Protein 2ZJ3 (pdb70)

Solvent-accessible surface area: 15690 Å² total; per-residue (Å²): 182,61,54,163,64,94,5,38,0,29,51,3,0,56,44,0,11,116,0,0,57,40,0,11,149,81,48,18,58,61,138,82,53,67,9,76,2,35,49,0,132,95,64,20,163,102,0,77,205,13,113,31,0,0,1,0,1,37,37,12,11,40,18,0,0,29,5,0,104,78,1,1,71,68,5,16,116,30,80,4,51,27,17,78,0,55,67,0,42,117,113,106,2,87,13,89,206,61,0,0,0,0,0,1,4,26,14,0,56,27,13,55,1,15,87,0,0,89,27,0,89,142,91,47,6,20,0,0,2,0,4,12,50,116,44,4,27,0,47,192,47,15,70,13,23,8,59,0,55,1,27,113,10,71,0,20,0,12,0,3,0,0,0,0,1,5,0,0,0,0,0,0,0,0,17,17,0,72,132,104,164,92,23,66,133,42,13,83,83,0,0,43,8,0,100,132,0,16,95,34,0,119,68,0,14,91,26,24,102,59,1,62,131,13,0,60,98,10,68,149,60,180,28,0,4,0,0,0,56,32,22,4,66,0,1,0,32,0,0,2,42,0,0,92,24,0,0,55,5,110,0,74,16,9,65,6,35,88,2,136,141,38,36,22,98,90,10,70,111,140,40,22,4,3,2,3,0,8,104,21,183,31,54,78,126,3,32,66,8,10,102,43,0,83,69,136,119,5,155,10,6,0,2,0,0,90,103,4,98,97,3,54,152,102,17,181,90,15,8,70,0,5,85,11,16,34,2,0,5,2,0,0,0,0,0,3,2,0,0,1,0,8,15,0,0,81,57,59,70,82,75,12,4,116,8,147,141,87,56,66,36,82,77,96,190

InterPro domains:
  IPR001347 SIS domain [PF01380] (381-509)
  IPR001347 SIS domain [PF01380] (551-681)
  IPR001347 SIS domain [PS51464] (377-516)
  IPR001347 SIS domain [PS51464] (548-689)
  IPR005855 Glucosamine-fructose-6-phosphate aminotransferase, isomerising [TIGR01135] (274-699)
  IPR017932 Glutamine amidotransferase type 2 domain [PS51278] (2-305)
  IPR029055 Nucleophile aminohydrolases, N-terminal [G3DSA:3.60.20.10] (2-322)
  IPR029055 Nucleophile aminohydrolases, N-terminal [SSF56235] (2-311)
  IPR035466 GlmS/AgaS, SIS domain 1 [cd05008] (386-511)
  IPR035490 GlmS/FrlB, SIS domain 2 [cd05009] (543-697)
  IPR046348 SIS domain superfamily [SSF53697] (336-699)
  IPR047084 Glucosamine-fructose-6-phosphate aminotransferase, isomerising, N-terminal domain [cd00714] (2-302)

B-factor: mean 27.31, std 9.97, range [10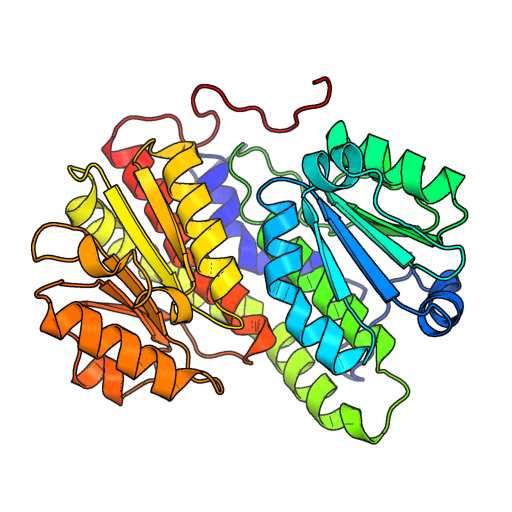.29, 74.48]

Foldseek 3Di:
DLPVDPDLLVSLLLCQLVLLCQLQPPAADLVVLGGHQPLCNVVQVLLLQAAEEEEEEADLQLLLCVLCQVLLCVLSVHHYHGDYLVVCVVVVDDAAQRYEYEQGEAQLQFASSLVSLVSNVVRNHQYEYEYQDPPHSNCVSHPTYGNLRSPDRQFLLDQSSSLSSNSNVNSVSLNSRVVPPVCPVVSSQVSVLSVCVSVLSVVLVVCLVVLLVVLVVPLVDQEEEEEEEDSCQSLQQSLQSLLCQQQVRRYDYDYLVCCVVPVLVVAACRHEYEYEAEPDVCRVVSVVSVVSSVVRHYQYAYEYAPVPVVCVVVHDHYSHGHDGPPSSVSSTSNSSSSSNSVSSSVVVVTDRRDGPPGDSHNNDD

Nearest PDB structures (foldseek):
  2zj3-assembly1_A  TM=1.003E+00  e=1.411E-67  Homo sapiens
  6svp-assembly1_B  TM=9.996E-01  e=3.909E-64  Homo sapiens
  6svm-assembly1_B  TM=9.994E-01  e=8.192E-64  Homo sapiens
  6zmk-assembly1_B  TM=9.992E-01  e=1.250E-63  Homo sapiens
  6r4i-assembly1_B  TM=9.990E-01  e=2.011E-63  Homo sapiens

Radius of gyration: 19.76 Å; Cα contacts (8 Å, |Δi|>4): 718; chains: 1; bounding box: 48×56×46 Å

Sequence (365 aa):
MKGNFSSFMQKEIFEQPESVVNTMRGRVNFDDYTVNLGGLKDHIKEIQRCRRLILIACGTSYHAGVATRQVLEELTELPVMVELASDFLDRNTPVFRDDVCFFLSQSGETADTLMGLRYCKERGALTVGITNTVGSSISRETDCGVHINAGPEIGVASTKAYTSQFVSLVMFALMMCDDRISMQERRKEIMLGLKRLPDLIKEVLSMDDEIQKLATELYHQKSVLIMGRGYHYATCLEGALKIKEITYMHSEGILAGELKHGPLALVDKLMPVIMIIMRDHTYAKCQNALQQVVARQGRPVVICDKEDTETIKNTKRTIKVPHSVDCLQGILSVIPLQLLAFHLAVLRGYDVDFPRNLAKSVTVE

GO terms:
  GO:0004360 L-glutamine:D-fructose-6-phosphate transaminase (isomerizing) activity (F, EXP)
  GO:0006048 UDP-N-acetylglucosamine biosynthetic process (P, IMP)
  GO:0004360 L-glutamine:D-fructose-6-phosphate transaminase (isomerizing) activity (F, TAS)
  GO:0006002 fructose 6-phosphate metabolic process (P, TAS)
  GO:0006112 energy reserve metabolic process (P, TAS)
  GO:0004360 L-glutamine:D-fructose-6-phosphate transaminase (isomerizing) activity (F, IDA)
  GO:0006002 fructose 6-phosphate metabolic process (P, IDA)
  GO:0006048 UDP-N-acetylglucosamine biosynthetic process (P, IDA)
  GO:0005829 cytosol (C, TAS)
  GO:0006048 UDP-N-acetylglucosamine biosynthetic process (P, TAS)
  GO:0005515 protein binding (F, IPI)
  GO:0070062 extracellular exosome (C, HDA)

Structure (mmCIF, N/CA/C/O backbone):
data_2ZJ3
#
_entry.id   2ZJ3
#
_cell.length_a   78.652
_cell.length_b   78.652
_cell.length_c   274.477
_cell.angle_alpha   90.00
_cell.angle_beta   90.00
_cell.angle_gamma   90.00
#
_symmetry.space_group_name_H-M   'I 41 2 2'
#
loop_
_entity.id
_entity.type
_entity.pdbx_description
1 polymer 'Glucosamine--fructose-6-phosphate aminotransferase [isomerizing] 1'
2 non-polymer 6-O-phosphono-alpha-D-glucopyranose
3 water water
#
loop_
_atom_site.group_PDB
_atom_site.id
_atom_site.type_symbol
_atom_site.label_atom_id
_atom_site.label_alt_id
_atom_site.label_comp_id
_atom_site.label_asym_id
_atom_site.label_entity_id
_atom_site.label_seq_id
_atom_site.pdbx_PDB_ins_code
_atom_site.Cartn_x
_atom_site.Cartn_y
_atom_site.Cartn_z
_atom_site.occupancy
_atom_site.B_iso_or_equiv
_atom_site.auth_seq_id
_atom_site.auth_comp_id
_atom_site.auth_asym_id
_atom_site.auth_atom_id
_atom_site.pdbx_PDB_model_num
ATOM 1 N N . MET A 1 11 ? 86.555 33.650 21.781 1.00 61.98 316 MET A N 1
ATOM 2 C CA . MET A 1 11 ? 86.935 32.310 21.248 1.00 61.37 316 MET A CA 1
ATOM 3 C C . MET A 1 11 ? 85.749 31.340 21.340 1.00 60.83 316 MET A C 1
ATOM 4 O O . MET A 1 11 ? 84.643 31.738 21.717 1.00 61.09 316 MET A O 1
ATOM 9 N N . LYS A 1 12 ? 85.995 30.084 20.962 1.00 59.47 317 LYS A N 1
ATOM 10 C CA . LYS A 1 12 ? 85.096 28.950 21.239 1.00 58.06 317 LYS A CA 1
ATOM 11 C C . LYS A 1 12 ? 85.455 28.331 22.606 1.00 57.33 317 LYS A C 1
ATOM 12 O O . LYS A 1 12 ? 84.669 27.560 23.164 1.00 57.02 317 LYS A O 1
ATOM 18 N N . GLY A 1 13 ? 86.649 28.674 23.116 1.00 56.08 318 GLY A N 1
ATOM 19 C CA . GLY A 1 13 ? 87.060 28.446 24.523 1.00 54.63 318 GLY A CA 1
ATOM 20 C C . GLY A 1 13 ? 86.136 27.609 25.402 1.00 53.65 318 GLY A C 1
ATOM 21 O O . GLY A 1 13 ? 85.044 28.066 25.775 1.00 54.16 318 GLY A O 1
ATOM 22 N N . ASN A 1 14 ? 86.614 26.405 25.752 1.00 51.68 319 ASN A N 1
ATOM 23 C CA . ASN A 1 14 ? 85.849 25.310 26.389 1.00 49.49 319 ASN A CA 1
ATOM 24 C C . ASN A 1 14 ? 85.141 24.356 25.400 1.00 47.35 319 ASN A C 1
ATOM 25 O O . ASN A 1 14 ? 84.685 23.281 25.807 1.00 48.22 319 ASN A O 1
ATOM 30 N N . PHE A 1 15 ? 85.075 24.731 24.123 1.00 43.20 320 PHE A N 1
ATOM 31 C CA . PHE A 1 15 ? 84.558 23.865 23.061 1.00 40.82 320 PHE A CA 1
ATOM 32 C C . PHE A 1 15 ? 85.586 23.741 21.952 1.00 38.31 320 PHE A C 1
ATOM 33 O O . PHE A 1 15 ? 86.297 24.692 21.657 1.00 38.98 320 PHE A O 1
ATOM 41 N N . SER A 1 16 ? 85.636 22.589 21.307 1.00 35.96 321 SER A N 1
ATOM 42 C CA . SER A 1 16 ? 86.531 22.382 20.166 1.00 34.44 321 SER A CA 1
ATOM 43 C C . SER A 1 16 ? 85.981 22.946 18.845 1.00 32.19 321 SER A C 1
ATOM 44 O O . SER A 1 16 ? 86.706 23.067 17.865 1.00 31.02 321 SER A O 1
ATOM 47 N N . SER A 1 17 ? 84.695 23.278 18.815 1.00 29.07 322 SER A N 1
ATOM 48 C CA . SER A 1 17 ? 84.118 23.870 17.624 1.00 27.51 322 SER A CA 1
ATOM 49 C C . SER A 1 17 ? 83.130 24.961 17.972 1.00 25.13 322 SER A C 1
ATOM 50 O O . SER A 1 17 ? 82.530 24.978 19.056 1.00 22.67 322 SER A O 1
ATOM 53 N N . PHE A 1 18 ? 82.948 25.870 17.027 1.00 23.42 323 PHE A N 1
ATOM 54 C CA . PHE A 1 18 ? 81.918 26.882 17.173 1.00 23.04 323 PHE A CA 1
ATOM 55 C C . PHE A 1 18 ? 80.544 26.251 17.162 1.00 22.95 323 PHE A C 1
ATOM 56 O O . PHE A 1 18 ? 79.708 26.654 17.938 1.00 23.44 323 PHE A O 1
ATOM 64 N N . MET A 1 19 ? 80.312 25.273 16.288 1.00 21.82 324 MET A N 1
ATOM 65 C CA . MET A 1 19 ? 79.009 24.648 16.212 1.00 21.59 324 MET A CA 1
ATOM 66 C C . MET A 1 19 ? 78.611 23.993 17.529 1.00 21.07 324 MET A C 1
ATOM 67 O O . MET A 1 19 ? 77.463 24.140 17.967 1.00 18.22 324 MET A O 1
ATOM 72 N N . GLN A 1 20 ? 79.515 23.273 18.184 1.00 21.00 325 GLN A N 1
ATOM 73 C CA . GLN A 1 20 ? 79.116 22.636 19.462 1.00 21.95 325 GLN A CA 1
ATOM 74 C C . GLN A 1 20 ? 78.813 23.712 20.491 1.00 21.20 325 GLN A C 1
ATOM 75 O O . GLN A 1 20 ? 77.867 23.595 21.260 1.00 21.52 325 GLN A O 1
ATOM 81 N N . LYS A 1 21 ? 79.601 24.768 20.489 1.00 21.83 326 LYS A N 1
ATOM 82 C CA . LYS A 1 21 ? 79.386 25.890 21.406 1.00 22.59 326 LYS A CA 1
ATOM 83 C C . LYS A 1 21 ? 77.984 26.473 21.223 1.00 21.15 326 LYS A C 1
ATOM 84 O O . LYS A 1 21 ? 77.235 26.701 22.188 1.00 19.97 326 LYS A O 1
ATOM 90 N N . GLU A 1 22 ? 77.651 26.662 19.947 1.00 20.08 327 GLU A N 1
ATOM 91 C CA . GLU A 1 22 ? 76.405 27.265 19.539 1.00 20.30 327 GLU A CA 1
ATOM 92 C C . GLU A 1 22 ? 75.203 26.387 19.843 1.00 20.46 327 GLU A C 1
ATOM 93 O O . GLU A 1 22 ? 74.162 26.895 20.290 1.00 21.10 327 GLU A O 1
ATOM 99 N N . ILE A 1 23 ? 75.321 25.085 19.654 1.00 19.58 328 ILE A N 1
ATOM 100 C CA . ILE A 1 23 ? 74.309 24.153 20.132 1.00 19.25 328 ILE A CA 1
ATOM 101 C C . ILE A 1 23 ? 74.089 24.264 21.658 1.00 20.17 328 ILE A C 1
ATOM 102 O O . ILE A 1 23 ? 72.949 24.353 22.140 1.00 19.63 328 ILE A O 1
ATOM 107 N N . PHE A 1 24 ? 75.185 24.249 22.403 1.00 20.32 329 PHE A N 1
ATOM 108 C CA . PHE A 1 24 ? 75.116 24.305 23.860 1.00 20.97 329 PHE A CA 1
ATOM 109 C C . PHE A 1 24 ? 74.729 25.678 24.390 1.00 22.11 329 PHE A C 1
ATOM 110 O O . PHE A 1 24 ? 74.382 25.791 25.576 1.00 22.31 329 PHE A O 1
ATOM 118 N N . GLU A 1 25 ? 74.738 26.692 23.528 1.00 21.95 330 GLU A N 1
ATOM 119 C CA . GLU A 1 25 ? 74.334 28.056 23.901 1.00 22.27 330 GLU A CA 1
ATOM 120 C C . GLU A 1 25 ? 72.825 28.256 23.880 1.00 21.69 330 GLU A C 1
ATOM 121 O O . GLU A 1 25 ? 72.335 29.296 24.368 1.00 22.03 330 GLU A O 1
ATOM 127 N N . GLN A 1 26 ? 72.081 27.264 23.376 1.00 20.65 331 GLN A N 1
ATOM 128 C CA . GLN A 1 26 ? 70.627 27.409 23.165 1.00 20.28 331 GLN A CA 1
ATOM 129 C C . GLN A 1 26 ? 69.758 27.745 24.376 1.00 20.59 331 GLN A C 1
ATOM 130 O O . GLN A 1 26 ? 68.788 28.474 24.226 1.00 21.10 331 GLN A O 1
ATOM 136 N N . PRO A 1 27 ? 70.105 27.266 25.591 1.00 21.35 332 PRO A N 1
ATOM 137 C CA . PRO A 1 27 ? 69.385 27.791 26.760 1.00 21.02 332 PRO A CA 1
ATOM 138 C C . PRO A 1 27 ? 69.519 29.339 26.914 1.00 21.59 332 PRO A C 1
ATOM 139 O O . PRO A 1 27 ? 68.546 30.015 27.227 1.00 23.18 332 PRO A O 1
ATOM 143 N N . GLU A 1 28 ? 70.699 29.875 26.643 1.00 21.84 333 GLU A N 1
ATOM 144 C CA . GLU A 1 28 ? 70.982 31.284 26.722 1.00 22.18 333 GLU A CA 1
ATOM 145 C C . GLU A 1 28 ? 70.462 32.040 25.514 1.00 22.16 333 GLU A C 1
ATOM 146 O O . GLU A 1 28 ? 69.978 33.144 25.675 1.00 22.51 333 GLU A O 1
ATOM 156 N N . SER A 1 29 ? 70.551 31.467 24.308 1.00 21.25 334 SER A N 1
ATOM 157 C CA . SER A 1 29 ? 70.117 32.186 23.090 1.00 20.75 334 SER A CA 1
ATOM 158 C C . SER A 1 29 ? 68.597 32.349 23.081 1.00 20.53 334 SER A C 1
ATOM 159 O O . SER A 1 29 ? 68.053 33.374 22.648 1.00 21.67 334 SER A O 1
ATOM 162 N N . VAL A 1 30 ? 67.901 31.367 23.603 1.00 20.70 335 VAL A N 1
ATOM 163 C CA . VAL A 1 30 ? 66.443 31.453 23.688 1.00 21.24 335 VAL A CA 1
ATOM 164 C C . VAL A 1 30 ? 66.043 32.556 24.673 1.00 21.99 335 VAL A C 1
ATOM 165 O O . VAL A 1 30 ? 65.151 33.349 24.394 1.00 21.27 335 VAL A O 1
ATOM 169 N N . VAL A 1 31 ? 66.704 32.599 25.828 1.00 21.85 336 VAL A N 1
ATOM 170 C CA . VAL A 1 31 ? 66.497 33.724 26.761 1.00 22.07 336 VAL A CA 1
ATOM 171 C C . VAL A 1 31 ? 66.803 35.069 26.085 1.00 21.87 336 VAL A C 1
ATOM 172 O O . VAL A 1 31 ? 66.023 36.012 26.184 1.00 24.63 336 VAL A O 1
ATOM 176 N N . ASN A 1 32 ? 67.927 35.162 25.384 1.00 21.30 337 ASN A N 1
ATOM 177 C CA . ASN A 1 32 ? 68.299 36.383 24.696 1.00 21.94 337 ASN A CA 1
ATOM 178 C C . ASN A 1 32 ? 67.263 36.794 23.672 1.00 22.69 337 ASN A C 1
ATOM 179 O O . ASN A 1 32 ? 66.925 37.968 23.580 1.00 23.32 337 ASN A O 1
ATOM 184 N N . THR A 1 33 ? 66.709 35.819 22.949 1.00 21.76 338 THR A N 1
ATOM 185 C CA . THR A 1 33 ? 65.675 36.125 21.971 1.00 21.81 338 THR A CA 1
ATOM 186 C C . THR A 1 33 ? 64.416 36.767 22.614 1.00 21.89 338 THR A C 1
ATOM 187 O O . THR A 1 33 ? 63.785 37.608 21.995 1.00 21.55 338 THR A O 1
ATOM 191 N N . MET A 1 34 ? 64.064 36.342 23.827 1.00 22.44 339 MET A N 1
ATOM 192 C CA . MET A 1 34 ? 62.844 36.774 24.509 1.00 24.04 339 MET A CA 1
ATOM 193 C C . MET A 1 34 ? 63.094 37.945 25.415 1.00 24.90 339 MET A C 1
ATOM 194 O O . MET A 1 34 ? 62.145 38.502 25.955 1.00 25.85 339 MET A O 1
ATOM 199 N N . ARG A 1 35 ? 64.354 38.316 25.576 1.00 26.06 340 ARG A N 1
ATOM 200 C CA . ARG A 1 35 ? 64.768 39.380 26.505 1.00 27.33 340 ARG A CA 1
ATOM 201 C C . ARG A 1 35 ? 64.192 40.740 26.138 1.00 26.98 340 ARG A C 1
ATOM 202 O O . ARG A 1 35 ? 64.318 41.200 25.002 1.00 25.57 340 ARG A O 1
ATOM 210 N N . GLY A 1 36 ? 63.547 41.371 27.112 1.00 28.69 341 GLY A N 1
ATOM 211 C CA . GLY A 1 36 ? 62.849 42.646 26.874 1.00 29.09 341 GLY A CA 1
ATOM 212 C C . GLY A 1 36 ? 61.540 42.555 26.088 1.00 29.88 341 GLY A C 1
ATOM 213 O O . GLY A 1 36 ? 60.930 43.581 25.786 1.00 31.71 341 GLY A O 1
ATOM 214 N N . ARG A 1 37 ? 61.068 41.353 25.787 1.00 29.50 342 ARG A N 1
ATOM 215 C CA . ARG A 1 37 ? 59.947 41.175 24.859 1.00 29.92 342 ARG A CA 1
ATOM 216 C C . ARG A 1 37 ? 58.811 40.422 25.486 1.00 30.24 342 ARG A C 1
ATOM 217 O O . ARG A 1 37 ? 57.665 40.743 25.235 1.00 31.69 342 ARG A O 1
ATOM 225 N N . VAL A 1 38 ? 59.122 39.395 26.269 1.00 30.99 343 VAL A N 1
ATOM 226 C CA . VAL A 1 38 ? 58.117 38.608 26.943 1.00 31.58 343 VAL A CA 1
ATOM 227 C C . VAL A 1 38 ? 58.142 38.992 28.415 1.00 33.09 343 VAL A C 1
ATOM 228 O O . VAL A 1 38 ? 59.200 39.101 29.010 1.00 34.18 343 VAL A O 1
ATOM 232 N N . ASN A 1 39 ? 56.972 39.208 28.988 1.00 34.09 344 ASN A N 1
ATOM 233 C CA . ASN A 1 39 ? 56.844 39.409 30.427 1.00 34.49 344 ASN A CA 1
ATOM 234 C C . ASN A 1 39 ? 55.961 38.291 30.964 1.00 34.45 344 ASN A C 1
ATOM 235 O O . ASN A 1 39 ? 54.807 38.195 30.602 1.00 34.69 344 ASN A O 1
ATOM 240 N N . PHE A 1 40 ? 56.534 37.426 31.784 1.00 35.65 345 PHE A N 1
ATOM 241 C CA . PHE A 1 40 ? 55.864 36.221 32.239 1.00 37.24 345 PHE A CA 1
ATOM 242 C C . PHE A 1 40 ? 54.908 36.533 33.407 1.00 39.33 345 PHE A C 1
ATOM 243 O O . PHE A 1 40 ? 53.994 35.758 33.718 1.00 40.16 345 PHE A O 1
ATOM 251 N N . ASP A 1 41 ? 55.117 37.679 34.042 1.00 41.23 346 ASP A N 1
ATOM 252 C CA . ASP A 1 41 ? 54.253 38.117 35.149 1.00 42.06 346 ASP A CA 1
ATOM 253 C C . ASP A 1 41 ? 52.867 38.534 34.656 1.00 43.21 346 ASP A C 1
ATOM 254 O O . ASP A 1 41 ? 51.853 38.177 35.262 1.00 44.62 346 ASP A O 1
ATOM 259 N N . ASP A 1 42 ? 52.805 39.243 33.541 1.00 43.31 347 ASP A N 1
ATOM 260 C CA . ASP A 1 42 ? 51.527 39.689 33.015 1.00 43.34 347 ASP A CA 1
ATOM 261 C C . ASP A 1 42 ? 51.224 39.154 31.621 1.00 43.38 347 ASP A C 1
ATOM 262 O O . ASP A 1 42 ? 50.311 39.641 30.971 1.00 43.16 347 ASP A O 1
ATOM 267 N N . TYR A 1 43 ? 51.983 38.161 31.157 1.00 42.98 348 TYR A N 1
ATOM 268 C CA . TYR A 1 43 ? 51.718 37.529 29.853 1.00 42.12 348 TYR A CA 1
ATOM 269 C C . TYR A 1 43 ? 51.594 38.476 28.688 1.00 40.76 348 TYR A C 1
ATOM 270 O O . TYR A 1 43 ? 50.718 38.343 27.824 1.00 41.39 348 TYR A O 1
ATOM 279 N N . THR A 1 44 ? 52.481 39.440 28.644 1.00 38.43 349 THR A N 1
ATOM 280 C CA . THR A 1 44 ? 52.481 40.353 27.572 1.00 36.85 349 THR A CA 1
ATOM 281 C C . THR A 1 44 ? 53.669 39.936 26.717 1.00 35.71 349 THR A C 1
ATOM 282 O O . THR A 1 44 ? 54.680 39.462 27.235 1.00 33.33 349 THR A O 1
ATOM 286 N N . VAL A 1 45 ? 53.522 40.079 25.406 1.00 34.45 350 VAL A N 1
ATOM 287 C CA . VAL A 1 45 ? 54.685 40.054 24.540 1.00 33.58 350 VAL A CA 1
ATOM 288 C C . VAL A 1 45 ? 54.669 41.274 23.657 1.00 33.65 350 VAL A C 1
ATOM 289 O O . VAL A 1 45 ? 53.615 41.687 23.158 1.00 32.75 350 VAL A O 1
ATOM 293 N N . ASN A 1 46 ? 55.833 41.894 23.545 1.00 34.41 351 ASN A N 1
ATOM 294 C CA . ASN A 1 46 ? 55.999 43.068 22.742 1.00 35.70 351 ASN A CA 1
ATOM 295 C C . ASN A 1 46 ? 57.280 42.980 21.958 1.00 36.62 351 ASN A C 1
ATOM 296 O O . ASN A 1 46 ? 58.359 42.906 22.533 1.00 36.37 351 ASN A O 1
ATOM 301 N N . LEU A 1 47 ? 57.147 42.987 20.643 1.00 37.55 352 LEU A N 1
ATOM 302 C CA . LEU A 1 47 ? 58.272 43.084 19.762 1.00 39.25 352 LEU A CA 1
ATOM 303 C C . LEU A 1 47 ? 58.218 44.512 19.269 1.00 40.11 352 LEU A C 1
ATOM 304 O O . LEU A 1 47 ? 57.429 44.846 18.391 1.00 40.66 352 LEU A O 1
ATOM 309 N N . GLY A 1 48 ? 59.028 45.364 19.874 1.00 41.55 353 G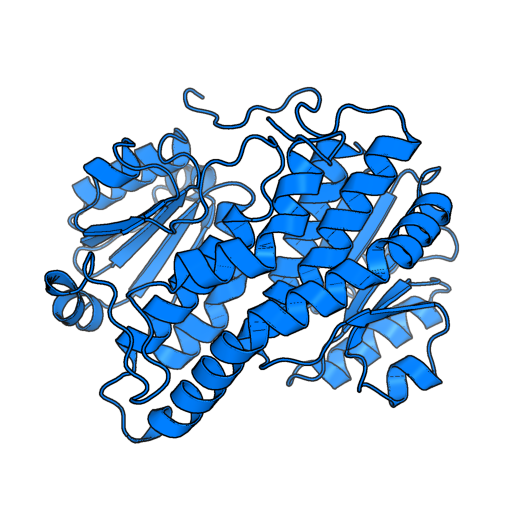LY A N 1
ATOM 310 C CA . GLY A 1 48 ? 59.027 46.794 19.581 1.00 42.67 353 GLY A CA 1
ATOM 311 C C . GLY A 1 48 ? 59.209 47.116 18.111 1.00 43.86 353 GLY A C 1
ATOM 312 O O . GLY A 1 48 ? 58.562 48.016 17.592 1.00 44.06 353 GLY A O 1
ATOM 313 N N . GLY A 1 49 ? 60.074 46.368 17.426 1.00 44.77 354 GLY A N 1
ATOM 314 C CA . GLY A 1 49 ? 60.248 46.530 15.981 1.00 45.61 354 GLY A CA 1
ATOM 315 C C . GLY A 1 49 ? 58.956 46.404 15.184 1.00 46.59 354 GLY A C 1
ATOM 316 O O . GLY A 1 49 ? 58.872 46.898 14.059 1.00 47.17 354 GLY A O 1
ATOM 317 N N . LEU A 1 50 ? 57.953 45.741 15.764 1.00 47.73 355 LEU A N 1
ATOM 318 C CA . LEU A 1 50 ? 56.649 45.527 15.122 1.00 48.54 355 LEU A CA 1
ATOM 319 C C . LEU A 1 50 ? 55.503 46.290 15.809 1.00 49.85 355 LEU A C 1
ATOM 320 O O . LEU A 1 50 ? 54.330 46.050 15.493 1.00 49.57 355 LEU A O 1
ATOM 325 N N . LYS A 1 51 ? 55.838 47.189 16.742 1.00 51.14 356 LYS A N 1
ATOM 326 C CA . LYS A 1 51 ? 54.820 47.827 17.596 1.00 51.65 356 LYS A CA 1
ATOM 327 C C . LYS A 1 51 ? 53.895 48.672 16.734 1.00 51.91 356 LYS A C 1
ATOM 328 O O . LYS A 1 51 ? 52.677 48.469 16.706 1.00 52.72 356 LYS A O 1
ATOM 334 N N . ASP A 1 52 ? 54.498 49.557 15.966 1.00 51.67 357 ASP A N 1
ATOM 335 C CA . ASP A 1 52 ? 53.757 50.389 15.064 1.00 51.12 357 ASP A CA 1
ATOM 336 C C . ASP A 1 52 ? 52.931 49.499 14.114 1.00 50.83 357 ASP A C 1
ATOM 337 O O . ASP A 1 52 ? 51.697 49.408 14.245 1.00 51.24 357 ASP A O 1
ATOM 342 N N . HIS A 1 53 ? 53.614 48.771 13.236 1.00 49.74 358 HIS A N 1
ATOM 343 C CA . HIS A 1 53 ? 52.956 48.019 12.148 1.00 48.79 358 HIS A CA 1
ATOM 344 C C . HIS A 1 53 ? 51.981 46.887 12.505 1.00 47.72 358 HIS A C 1
ATOM 345 O O . HIS A 1 53 ? 51.374 46.323 11.604 1.00 46.93 358 HIS A O 1
ATOM 352 N N . ILE A 1 54 ? 51.822 46.522 13.777 1.00 47.25 359 ILE A N 1
ATOM 353 C CA . ILE A 1 54 ? 50.981 45.348 14.113 1.00 46.93 359 ILE A CA 1
ATOM 354 C C . ILE A 1 54 ? 49.518 45.436 13.707 1.00 46.65 359 ILE A C 1
ATOM 355 O O . ILE A 1 54 ? 48.963 44.464 13.218 1.00 45.97 359 ILE A O 1
ATOM 360 N N . LYS A 1 55 ? 48.867 46.572 13.951 1.00 47.02 360 LYS A N 1
ATOM 361 C CA . LYS A 1 55 ? 47.450 46.694 13.591 1.00 46.84 360 LYS A CA 1
ATOM 362 C C . LYS A 1 55 ? 47.281 46.483 12.083 1.00 46.04 360 LYS A C 1
ATOM 363 O O . LYS A 1 55 ? 46.342 45.818 11.644 1.00 45.28 360 LYS A O 1
ATOM 369 N N . GLU A 1 56 ? 48.213 47.052 11.314 1.00 46.50 361 GLU A N 1
ATOM 370 C CA . GLU A 1 56 ? 48.245 46.923 9.845 1.00 46.12 361 GLU A CA 1
ATOM 371 C C . GLU A 1 56 ? 48.326 45.464 9.411 1.00 45.48 361 GLU A C 1
ATOM 372 O O . GLU A 1 56 ? 47.609 45.047 8.516 1.00 45.63 361 GLU A O 1
ATOM 378 N N . ILE A 1 57 ? 49.189 44.692 10.075 1.00 44.93 362 ILE A N 1
ATOM 379 C CA . ILE A 1 57 ? 49.351 43.251 9.787 1.00 44.44 362 ILE A CA 1
ATOM 380 C C . ILE A 1 57 ? 48.048 42.501 10.033 1.00 44.01 362 ILE A C 1
ATOM 381 O O . ILE A 1 57 ? 47.665 41.614 9.284 1.00 42.59 362 ILE A O 1
ATOM 386 N N . GLN A 1 58 ? 47.343 42.871 11.097 1.00 44.81 363 GLN A N 1
ATOM 387 C CA . GLN A 1 58 ? 46.091 42.196 11.414 1.00 45.39 363 GLN A CA 1
ATOM 388 C C . GLN A 1 58 ? 45.049 42.488 10.329 1.00 45.68 363 GLN A C 1
ATOM 389 O O . GLN A 1 58 ? 44.197 41.639 10.030 1.00 47.01 363 GLN A O 1
ATOM 395 N N . ARG A 1 59 ? 45.161 43.650 9.693 1.00 44.76 364 ARG A N 1
ATOM 396 C CA . ARG A 1 59 ? 44.290 43.992 8.558 1.00 44.46 364 ARG A CA 1
ATOM 397 C C . ARG A 1 59 ? 44.660 43.280 7.253 1.00 43.44 364 ARG A C 1
ATOM 398 O O . ARG A 1 59 ? 43.853 43.238 6.318 1.00 43.89 364 ARG A O 1
ATOM 406 N N . CYS A 1 60 ? 45.878 42.740 7.165 1.00 41.20 365 CYS A N 1
ATOM 407 C CA . CYS A 1 60 ? 46.280 41.995 5.956 1.00 39.37 365 CYS A CA 1
ATOM 408 C C . CYS A 1 60 ? 45.553 40.651 5.886 1.00 37.12 365 CYS A C 1
ATOM 409 O O . CYS A 1 60 ? 44.984 40.174 6.873 1.00 37.52 365 CYS A O 1
ATOM 412 N N . ARG A 1 61 ? 45.584 40.051 4.707 1.00 34.98 366 ARG A N 1
ATOM 413 C CA . ARG A 1 61 ? 44.777 38.892 4.354 1.00 34.23 366 ARG A CA 1
ATOM 414 C C . ARG A 1 61 ? 45.517 37.537 4.336 1.00 31.16 366 ARG A C 1
ATOM 415 O O . ARG A 1 61 ? 44.912 36.478 4.219 1.00 29.76 366 ARG A O 1
ATOM 423 N N . ARG A 1 62 ? 46.839 37.576 4.323 1.00 28.86 367 ARG A N 1
ATOM 424 C CA . ARG A 1 62 ? 47.598 36.354 4.104 1.00 26.87 367 ARG A CA 1
ATOM 425 C C . ARG A 1 62 ? 48.973 36.640 4.623 1.00 23.95 367 ARG A C 1
ATOM 426 O O . ARG A 1 62 ? 49.428 37.761 4.487 1.00 23.88 367 ARG A O 1
ATOM 434 N N . LEU A 1 63 ? 49.628 35.636 5.206 1.00 21.69 368 LEU A N 1
ATOM 435 C CA . LEU A 1 63 ? 51.028 35.746 5.614 1.00 21.56 368 LEU A CA 1
ATOM 436 C C . LEU A 1 63 ? 51.819 34.848 4.686 1.00 19.86 368 LEU A C 1
ATOM 437 O O . LEU A 1 63 ? 51.417 33.715 4.455 1.00 21.35 368 LEU A O 1
ATOM 442 N N . ILE A 1 64 ? 52.884 35.369 4.123 1.00 19.44 369 ILE A N 1
ATOM 443 C CA . ILE A 1 64 ? 53.790 34.595 3.296 1.00 19.09 369 ILE A CA 1
ATOM 444 C C . ILE A 1 64 ? 55.165 34.639 3.925 1.00 18.29 369 ILE A C 1
ATOM 445 O O . ILE A 1 64 ? 55.740 35.709 4.081 1.00 19.10 369 ILE A O 1
ATOM 450 N N . LEU A 1 65 ? 55.715 33.471 4.230 1.00 18.75 370 LEU A N 1
ATOM 451 C CA . LEU A 1 65 ? 57.050 33.369 4.825 1.00 18.49 370 LEU A CA 1
ATOM 452 C C . LEU A 1 65 ? 58.003 32.941 3.708 1.00 18.10 370 LEU A C 1
ATOM 453 O O . LEU A 1 65 ? 57.779 31.907 3.112 1.00 18.27 370 LEU A O 1
ATOM 458 N N . ILE A 1 66 ? 59.062 33.713 3.461 1.00 17.54 371 ILE A N 1
ATOM 459 C CA . ILE A 1 66 ? 59.966 33.487 2.345 1.00 17.85 371 ILE A CA 1
ATOM 460 C C . ILE A 1 66 ? 61.390 33.343 2.868 1.00 17.29 371 ILE A C 1
ATOM 461 O O . ILE A 1 66 ? 61.874 34.212 3.580 1.00 17.69 371 ILE A O 1
ATOM 466 N N . ALA A 1 67 ? 62.068 32.247 2.516 1.00 17.46 372 ALA A N 1
ATOM 467 C CA . ALA A 1 67 ? 63.363 31.958 3.066 1.00 16.63 372 ALA A CA 1
ATOM 468 C C . ALA A 1 67 ? 64.080 30.814 2.323 1.00 16.61 372 ALA A C 1
ATOM 469 O O . ALA A 1 67 ? 63.507 30.139 1.467 1.00 17.52 372 ALA A O 1
ATOM 471 N N . CYS A 1 68 ? 65.342 30.624 2.689 1.00 16.75 373 CYS A N 1
ATOM 472 C CA . CYS A 1 68 ? 66.171 29.534 2.192 1.00 17.53 373 CYS A CA 1
ATOM 473 C C . CYS A 1 68 ? 66.684 28.705 3.332 1.00 17.70 373 CYS A C 1
ATOM 474 O O . CYS A 1 68 ? 66.744 29.162 4.471 1.00 17.34 373 CYS A O 1
ATOM 477 N N . GLY A 1 69 ? 67.064 27.479 3.008 1.00 17.39 374 GLY A N 1
ATOM 478 C CA . GLY A 1 69 ? 67.789 26.628 3.937 1.00 17.24 374 GLY A CA 1
ATOM 479 C C . GLY A 1 69 ? 67.097 26.419 5.273 1.00 16.73 374 GLY A C 1
ATOM 480 O O . GLY A 1 69 ? 65.890 26.128 5.339 1.00 17.26 374 GLY A O 1
ATOM 481 N N . THR A 1 70 ? 67.864 26.547 6.341 1.00 16.59 375 THR A N 1
ATOM 482 C CA . THR A 1 70 ? 67.365 26.315 7.706 1.00 16.33 375 THR A CA 1
ATOM 483 C C . THR A 1 70 ? 66.322 27.383 8.068 1.00 16.99 375 THR A C 1
ATOM 484 O O . THR A 1 70 ? 65.391 27.120 8.851 1.00 16.74 375 THR A O 1
ATOM 488 N N . SER A 1 71 ? 66.476 28.586 7.529 1.00 17.35 376 SER A N 1
ATOM 489 C CA . SER A 1 71 ? 65.479 29.642 7.802 1.00 18.04 376 SER A CA 1
ATOM 490 C C . SER A 1 71 ? 64.098 29.248 7.283 1.00 18.41 376 SER A C 1
ATOM 491 O O . SER A 1 71 ? 63.063 29.523 7.931 1.00 19.08 376 SER A O 1
ATOM 494 N N . TYR A 1 72 ? 64.074 28.617 6.110 1.00 17.61 377 TYR A N 1
ATOM 495 C CA . TYR A 1 72 ? 62.825 28.067 5.559 1.00 17.28 377 TYR A CA 1
ATOM 496 C C . TYR A 1 72 ? 62.252 27.028 6.489 1.00 16.26 377 TYR A C 1
ATOM 497 O O . TYR A 1 72 ? 61.035 27.016 6.710 1.00 15.80 377 TYR A O 1
ATOM 506 N N . HIS A 1 73 ? 63.079 26.163 7.064 1.00 15.55 378 HIS A N 1
ATOM 507 C CA . HIS A 1 73 ? 62.555 25.183 8.030 1.00 14.96 378 HIS A CA 1
ATOM 508 C C . HIS A 1 73 ? 61.892 25.822 9.246 1.00 13.35 378 HIS A C 1
ATOM 509 O O . HIS A 1 73 ? 60.948 25.269 9.788 1.00 13.69 378 HIS A O 1
ATOM 516 N N . ALA A 1 74 ? 62.402 26.961 9.695 1.00 15.61 379 ALA A N 1
ATOM 517 C CA . ALA A 1 74 ? 61.825 27.656 10.881 1.00 15.55 379 ALA A CA 1
ATOM 518 C C . ALA A 1 74 ? 60.397 28.120 10.543 1.00 16.26 379 ALA A C 1
ATOM 519 O O . ALA A 1 74 ? 59.518 28.162 11.419 1.00 15.73 379 ALA A O 1
ATOM 521 N N . GLY A 1 75 ? 60.185 28.449 9.275 1.00 15.84 380 GLY A N 1
ATOM 522 C CA . GLY A 1 75 ? 58.837 28.820 8.774 1.00 15.62 380 GLY A CA 1
ATOM 523 C C . GLY A 1 75 ? 57.929 27.622 8.763 1.00 14.72 380 GLY A C 1
ATOM 524 O O . GLY A 1 75 ? 56.795 27.659 9.207 1.00 14.59 380 GLY A O 1
ATOM 525 N N . VAL A 1 76 ? 58.421 26.505 8.257 1.00 15.82 381 VAL A N 1
ATOM 526 C CA . VAL A 1 76 ? 57.647 25.256 8.269 1.00 14.99 381 VAL A CA 1
ATOM 527 C C . VAL A 1 76 ? 57.325 24.821 9.722 1.00 15.76 381 VAL A C 1
ATOM 528 O O . VAL A 1 76 ? 56.262 24.259 9.987 1.00 16.77 381 VAL A O 1
ATOM 532 N N . ALA A 1 77 ? 58.237 25.101 10.651 1.00 14.46 382 ALA A N 1
ATOM 533 C CA . ALA A 1 77 ? 58.094 24.734 12.057 1.00 15.66 382 ALA A CA 1
ATOM 534 C C . ALA A 1 77 ? 57.037 25.552 12.803 1.00 15.78 382 ALA A C 1
ATOM 535 O O . ALA A 1 77 ? 56.499 25.073 13.807 1.00 16.82 382 ALA A O 1
ATOM 537 N N . THR A 1 78 ? 56.727 26.733 12.277 1.00 16.14 383 THR A N 1
ATOM 538 C CA . THR A 1 78 ? 55.804 27.665 12.931 1.00 16.27 383 THR A CA 1
ATOM 539 C C . THR A 1 78 ? 54.551 27.931 12.115 1.00 17.22 383 THR A C 1
ATOM 540 O O . THR A 1 78 ? 53.682 28.661 12.588 1.00 16.97 383 THR A O 1
ATOM 544 N N . ARG A 1 79 ? 54.424 27.301 10.937 1.00 16.92 384 ARG A N 1
ATOM 545 C CA . ARG A 1 79 ? 53.237 27.510 10.065 1.00 18.10 384 ARG A CA 1
ATOM 546 C C . ARG A 1 79 ? 51.935 27.215 10.814 1.00 18.47 384 ARG A C 1
ATOM 547 O O . ARG A 1 79 ? 51.007 28.010 10.798 1.00 18.29 384 ARG A O 1
ATOM 555 N N . GLN A 1 80 ? 51.861 26.063 11.471 1.00 19.19 385 GLN A N 1
ATOM 556 C CA . GLN A 1 80 ? 50.635 25.635 12.101 1.00 19.72 385 GLN A CA 1
ATOM 557 C C . GLN A 1 80 ? 50.214 26.576 13.223 1.00 20.46 385 GLN A C 1
ATOM 558 O O . GLN A 1 80 ? 49.019 26.932 13.331 1.00 19.67 385 GLN A O 1
ATOM 564 N N . VAL A 1 81 ? 51.153 26.960 14.076 1.00 20.66 386 VAL A N 1
ATOM 565 C CA . VAL A 1 81 ? 50.782 27.857 15.185 1.00 20.57 386 VAL A CA 1
ATOM 566 C C . VAL A 1 81 ? 50.432 29.239 14.658 1.00 20.72 386 VAL A C 1
ATOM 567 O O . VAL A 1 81 ? 49.578 29.931 15.227 1.00 20.90 386 VAL A O 1
ATOM 571 N N . LEU A 1 82 ? 51.096 29.674 13.587 1.00 20.92 387 LEU A N 1
ATOM 572 C CA . LEU A 1 82 ? 50.721 30.924 12.955 1.00 20.81 387 LEU A CA 1
ATOM 573 C C . LEU A 1 82 ? 49.308 30.846 12.365 1.00 20.77 387 LEU A C 1
ATOM 574 O O . LEU A 1 82 ? 48.502 31.787 12.534 1.00 21.11 387 LEU A O 1
ATOM 579 N N . GLU A 1 83 ? 49.000 29.772 11.655 1.00 20.40 388 GLU A N 1
ATOM 580 C CA . GLU A 1 83 ? 47.625 29.547 11.190 1.00 21.94 388 GLU A CA 1
ATOM 581 C C . GLU A 1 83 ? 46.640 29.564 12.355 1.00 22.45 388 GLU A C 1
ATOM 582 O O . GLU A 1 83 ? 45.621 30.250 12.305 1.00 21.28 388 GLU A O 1
ATOM 588 N N . GLU A 1 84 ? 46.978 28.834 13.423 1.00 21.47 389 GLU A N 1
ATOM 589 C CA . GLU A 1 84 ? 46.091 28.705 14.559 1.00 22.99 389 GLU A CA 1
ATOM 590 C C . GLU A 1 84 ? 45.780 30.031 15.214 1.00 22.17 389 GLU A C 1
ATOM 591 O O . GLU A 1 84 ? 44.623 30.299 15.510 1.00 23.00 389 GLU A O 1
ATOM 597 N N . LEU A 1 85 ? 46.803 30.833 15.494 1.00 22.98 390 LEU A N 1
ATOM 598 C CA . LEU A 1 85 ? 46.676 31.997 16.322 1.00 23.56 390 LEU A CA 1
ATOM 599 C C . LEU A 1 85 ? 46.333 33.255 15.518 1.00 25.02 390 LEU A C 1
ATOM 600 O O . LEU A 1 85 ? 45.733 34.200 16.057 1.00 24.25 390 LEU A O 1
ATOM 605 N N . THR A 1 86 ? 46.768 33.303 14.258 1.00 25.03 391 THR A N 1
ATOM 606 C CA . THR A 1 86 ? 46.390 34.433 13.398 1.00 25.51 391 THR A CA 1
ATOM 607 C C . THR A 1 86 ? 45.029 34.145 12.708 1.00 26.09 391 THR A C 1
ATOM 608 O O . THR A 1 86 ? 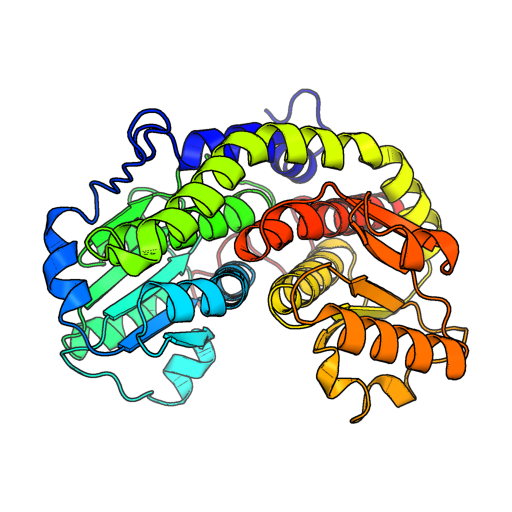44.309 35.077 12.327 1.00 27.58 391 THR A O 1
ATOM 612 N N . GLU A 1 87 ? 44.685 32.8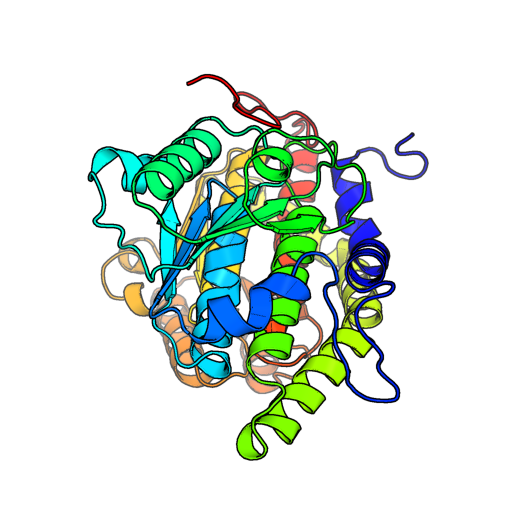80 12.528 1.00 26.16 392 GLU A N 1
ATOM 613 C CA . GLU A 1 87 ? 43.547 32.451 11.712 1.00 27.20 392 GLU A CA 1
ATOM 614 C C . GLU A 1 87 ? 43.614 32.871 10.229 1.00 27.55 392 GLU A C 1
ATOM 615 O O . GLU A 1 87 ? 42.626 32.752 9.498 1.00 27.98 392 GLU A O 1
ATOM 621 N N . LEU A 1 88 ? 44.802 33.270 9.801 1.00 26.70 393 LEU A N 1
ATOM 622 C CA . LEU A 1 88 ? 45.104 33.720 8.460 1.00 26.84 393 LEU A CA 1
ATOM 623 C C . LEU A 1 88 ? 45.697 32.554 7.680 1.00 26.26 393 LEU A C 1
ATOM 624 O O . LEU A 1 88 ? 46.392 31.712 8.260 1.00 26.59 393 LEU A O 1
ATOM 629 N N . PRO A 1 89 ? 45.515 32.546 6.358 1.00 25.37 394 PRO A N 1
ATOM 630 C CA . PRO A 1 89 ? 46.291 31.607 5.590 1.00 23.82 394 PRO A CA 1
ATOM 631 C C . PRO A 1 89 ? 47.766 31.971 5.704 1.00 22.53 394 PRO A C 1
ATOM 632 O O . PRO A 1 89 ? 48.116 33.160 5.688 1.00 19.34 394 PRO A O 1
ATOM 636 N N . VAL A 1 90 ? 48.614 30.946 5.805 1.00 22.40 395 VAL A N 1
ATOM 637 C CA . VAL A 1 90 ? 50.069 31.103 5.856 1.00 22.00 395 VAL A CA 1
ATOM 638 C C . VAL A 1 90 ? 50.684 30.235 4.779 1.00 22.00 395 VAL A C 1
ATOM 639 O O . VAL A 1 90 ? 50.401 29.035 4.738 1.00 22.53 395 VAL A O 1
ATOM 643 N N . MET A 1 91 ? 51.515 30.839 3.941 1.00 21.97 396 MET A N 1
ATOM 644 C CA . MET A 1 91 ? 52.183 30.164 2.825 1.00 24.27 396 MET A CA 1
ATOM 645 C C . MET A 1 91 ? 53.641 30.246 3.179 1.00 22.63 396 MET A C 1
ATOM 646 O O . MET A 1 91 ? 54.098 31.286 3.635 1.00 24.14 396 MET A O 1
ATOM 651 N N . VAL A 1 92 ? 54.370 29.144 3.014 1.00 20.88 397 VAL A N 1
ATOM 652 C CA . VAL A 1 92 ? 55.801 29.126 3.271 1.00 20.28 397 VAL A CA 1
ATOM 653 C C . VAL A 1 92 ? 56.460 28.757 1.938 1.00 19.81 397 VAL A C 1
ATOM 654 O O . VAL A 1 92 ? 56.045 27.798 1.280 1.00 19.88 397 VAL A O 1
ATOM 658 N N . GLU A 1 93 ? 57.444 29.548 1.531 1.00 18.30 398 GLU A N 1
ATOM 659 C CA . GLU A 1 93 ? 58.020 29.453 0.200 1.00 20.04 398 GLU A CA 1
ATOM 660 C C . GLU A 1 93 ? 59.526 29.434 0.260 1.00 18.70 398 GLU A C 1
ATOM 661 O O . GLU A 1 93 ? 60.083 30.217 0.962 1.00 18.34 398 GLU A O 1
ATOM 667 N N . LEU A 1 94 ? 60.156 28.515 -0.460 1.00 19.31 399 LEU A N 1
ATOM 668 C CA . LEU A 1 94 ? 61.579 28.619 -0.760 1.00 19.82 399 LEU A CA 1
ATOM 669 C C . LEU A 1 94 ? 61.782 29.767 -1.701 1.00 19.29 399 LEU A C 1
ATOM 670 O O . LEU A 1 94 ? 61.155 29.836 -2.769 1.00 19.84 399 LEU A O 1
ATOM 675 N N . ALA A 1 95 ? 62.696 30.654 -1.340 1.00 18.29 400 ALA A N 1
ATOM 676 C CA . ALA A 1 95 ? 62.836 31.904 -2.044 1.00 18.21 400 ALA A CA 1
ATOM 677 C C . ALA A 1 95 ? 63.152 31.730 -3.541 1.00 18.35 400 ALA A C 1
ATOM 678 O O . ALA A 1 95 ? 62.671 32.501 -4.358 1.00 17.49 400 ALA A O 1
ATOM 680 N N . SER A 1 96 ? 63.995 30.774 -3.901 1.00 17.81 401 SER A N 1
ATOM 681 C CA . SER A 1 96 ? 64.390 30.605 -5.292 1.00 17.68 401 SER A CA 1
ATOM 682 C C . SER A 1 96 ? 63.160 30.194 -6.122 1.00 17.89 401 SER A C 1
ATOM 683 O O . SER A 1 96 ? 62.983 30.665 -7.250 1.00 20.08 401 SER A O 1
ATOM 686 N N . ASP A 1 97 ? 62.300 29.333 -5.580 1.00 18.19 402 ASP A N 1
ATOM 687 C CA . ASP A 1 97 ? 61.103 28.866 -6.297 1.00 18.31 402 ASP A CA 1
ATOM 688 C C . ASP A 1 97 ? 60.059 29.962 -6.349 1.00 18.66 402 ASP A C 1
ATOM 689 O O . ASP A 1 97 ? 59.401 30.151 -7.342 1.00 17.55 402 ASP A O 1
ATOM 694 N N . PHE A 1 98 ? 59.880 30.656 -5.237 1.00 19.06 403 PHE A N 1
ATOM 695 C CA . PHE A 1 98 ? 58.991 31.827 -5.181 1.00 19.64 403 PHE A CA 1
ATOM 696 C C . PHE A 1 98 ? 59.263 32.802 -6.346 1.00 20.22 403 PHE A C 1
ATOM 697 O O . PHE A 1 98 ? 58.351 33.245 -7.031 1.00 21.44 403 PHE A O 1
ATOM 705 N N . LEU A 1 99 ? 60.528 33.112 -6.566 1.00 20.56 404 LEU A N 1
ATOM 706 C CA . LEU A 1 99 ? 60.953 33.969 -7.655 1.00 20.83 404 LEU A CA 1
ATOM 707 C C . LEU A 1 99 ? 60.744 33.315 -9.024 1.00 21.66 404 LEU A C 1
ATOM 708 O O . LEU A 1 99 ? 60.183 33.917 -9.927 1.00 19.98 404 LEU A O 1
ATOM 713 N N . ASP A 1 100 ? 61.186 32.083 -9.185 1.00 21.17 405 ASP A N 1
ATOM 714 C CA . ASP A 1 100 ? 61.010 31.433 -10.508 1.00 22.03 405 ASP A CA 1
ATOM 715 C C . ASP A 1 100 ? 59.549 31.437 -10.989 1.00 21.31 405 ASP A C 1
ATOM 716 O O . ASP A 1 100 ? 59.306 31.527 -12.171 1.00 21.94 405 ASP A O 1
ATOM 721 N N . ARG A 1 101 ? 58.588 31.272 -10.085 1.00 22.07 406 ARG A N 1
ATOM 722 C CA . ARG A 1 101 ? 57.164 31.158 -10.456 1.00 22.45 406 ARG A CA 1
ATOM 723 C C . ARG A 1 101 ? 56.453 32.490 -10.657 1.00 23.18 406 ARG A C 1
ATOM 724 O O . ARG A 1 101 ? 55.262 32.499 -11.018 1.00 24.74 406 ARG A O 1
ATOM 732 N N . ASN A 1 102 ? 57.132 33.606 -10.399 1.00 22.82 407 ASN A N 1
ATOM 733 C CA . ASN A 1 102 ? 56.451 34.905 -10.410 1.00 24.50 407 ASN A CA 1
ATOM 734 C C . ASN A 1 102 ? 55.167 34.840 -9.571 1.00 24.66 407 ASN A C 1
ATOM 735 O O . ASN A 1 102 ? 54.082 35.272 -9.968 1.00 23.94 407 ASN A O 1
ATOM 740 N N . THR A 1 103 ? 55.340 34.333 -8.366 1.00 24.62 408 THR A N 1
ATOM 741 C CA . THR A 1 103 ? 54.267 34.124 -7.435 1.00 24.62 408 THR A CA 1
ATOM 742 C C . THR A 1 103 ? 53.432 35.399 -7.299 1.00 25.26 408 THR A C 1
ATOM 743 O O . THR A 1 103 ? 53.982 36.484 -7.150 1.00 26.38 408 THR A O 1
ATOM 747 N N . PRO A 1 104 ? 52.102 35.262 -7.366 1.00 25.86 409 PRO A N 1
ATOM 748 C CA . PRO A 1 104 ? 51.192 36.379 -7.157 1.00 25.77 409 PRO A CA 1
ATOM 749 C C . PRO A 1 104 ? 51.335 36.923 -5.736 1.00 25.87 409 PRO A C 1
ATOM 750 O O . PRO A 1 104 ? 51.187 36.173 -4.777 1.00 24.27 409 PRO A O 1
ATOM 754 N N . VAL A 1 105 ? 51.680 38.206 -5.627 1.00 26.86 410 VAL A N 1
ATOM 755 C CA . VAL A 1 105 ? 51.658 38.910 -4.345 1.00 27.33 410 VAL A CA 1
ATOM 756 C C . VAL A 1 105 ? 50.773 40.161 -4.452 1.00 27.47 410 VAL A C 1
ATOM 757 O O . VAL A 1 105 ? 50.703 40.792 -5.509 1.00 28.05 410 VAL A O 1
ATOM 761 N N . PHE A 1 106 ? 50.057 40.468 -3.380 1.00 27.79 411 PHE A N 1
ATOM 762 C CA . PHE A 1 106 ? 49.052 41.542 -3.403 1.00 28.78 411 PHE A CA 1
ATOM 763 C C . PHE A 1 106 ? 49.314 42.603 -2.345 1.00 29.50 411 PHE A C 1
ATOM 764 O O . PHE A 1 106 ? 50.108 42.408 -1.433 1.00 27.30 411 PHE A O 1
ATOM 772 N N . ARG A 1 107 ? 48.597 43.721 -2.452 1.00 28.95 412 ARG A N 1
ATOM 773 C CA . ARG A 1 107 ? 48.835 44.863 -1.600 1.00 29.76 412 ARG A CA 1
ATOM 774 C C . ARG A 1 107 ? 48.561 44.592 -0.154 1.00 28.46 412 ARG A C 1
ATOM 775 O O . ARG A 1 107 ? 49.035 45.331 0.686 1.00 29.67 412 ARG A O 1
ATOM 783 N N . ASP A 1 108 ? 47.706 43.614 0.118 1.00 28.03 413 ASP A N 1
ATOM 784 C CA . ASP A 1 108 ? 47.269 43.285 1.466 1.00 27.32 413 ASP A CA 1
ATOM 785 C C . ASP A 1 108 ? 47.803 41.915 1.935 1.00 26.10 413 ASP A C 1
ATOM 786 O O . ASP A 1 108 ? 47.252 41.261 2.837 1.00 25.93 413 ASP A O 1
ATOM 791 N N . ASP A 1 109 ? 48.893 41.506 1.293 1.00 24.58 414 ASP A N 1
ATOM 792 C CA . ASP A 1 109 ? 49.760 40.426 1.793 1.00 24.15 414 ASP A CA 1
ATOM 793 C C . ASP A 1 109 ? 50.772 41.004 2.752 1.00 23.24 414 ASP A C 1
ATOM 794 O O . ASP A 1 109 ? 51.301 42.090 2.523 1.00 23.94 414 ASP A O 1
ATOM 799 N N . VAL A 1 110 ? 51.124 40.242 3.787 1.00 23.02 415 VAL A N 1
ATOM 800 C CA . VAL A 1 110 ? 52.295 40.555 4.602 1.00 22.01 415 VAL A CA 1
ATOM 801 C C . VAL A 1 110 ? 53.331 39.470 4.371 1.00 20.82 415 VAL A C 1
ATOM 802 O O . VAL A 1 110 ? 53.034 38.316 4.593 1.00 20.31 415 VAL A O 1
ATOM 806 N N . CYS A 1 111 ? 54.529 39.880 3.944 1.00 20.90 416 CYS A N 1
ATOM 807 C CA . CYS A 1 111 ? 55.594 38.963 3.607 1.00 20.67 416 CYS A CA 1
ATOM 808 C C . CYS A 1 111 ? 56.704 39.028 4.636 1.00 19.74 416 CYS A C 1
ATOM 809 O O . CYS A 1 111 ? 57.231 40.091 4.912 1.00 20.89 416 CYS A O 1
ATOM 812 N N . PHE A 1 112 ? 57.083 37.864 5.165 1.00 19.16 417 PHE A N 1
ATOM 813 C CA . PHE A 1 112 ? 58.132 37.755 6.130 1.00 19.93 417 PHE A CA 1
ATOM 814 C C . PHE A 1 112 ? 59.335 37.164 5.451 1.00 19.66 417 PHE A C 1
ATOM 815 O O . PHE A 1 112 ? 59.191 36.196 4.679 1.00 19.89 417 PHE A O 1
ATOM 823 N N . PHE A 1 113 ? 60.496 37.745 5.724 1.00 18.34 418 PHE A N 1
ATOM 824 C CA . PHE A 1 113 ? 61.760 37.273 5.186 1.00 18.89 418 PHE A CA 1
ATOM 825 C C . PHE A 1 113 ? 62.599 36.785 6.334 1.00 18.32 418 PHE A C 1
ATOM 826 O O . PHE A 1 113 ? 63.022 37.563 7.192 1.00 18.05 418 PHE A O 1
ATOM 834 N N . LEU A 1 114 ? 62.799 35.471 6.362 1.00 18.68 419 LEU A N 1
ATOM 835 C CA . LEU A 1 114 ? 63.528 34.843 7.466 1.00 18.47 419 LEU A CA 1
ATOM 836 C C . LEU A 1 114 ? 64.963 34.640 7.001 1.00 18.71 419 LEU A C 1
ATOM 837 O O . LEU A 1 114 ? 65.189 33.985 5.984 1.00 17.55 419 LEU A O 1
ATOM 842 N N . SER A 1 115 ? 65.934 35.228 7.704 1.00 18.54 420 SER A N 1
ATOM 843 C CA . SER A 1 115 ? 67.328 35.120 7.273 1.00 18.81 420 SER A CA 1
ATOM 844 C C . SER A 1 115 ? 68.323 35.341 8.413 1.00 19.14 420 SER A C 1
ATOM 845 O O . SER A 1 115 ? 68.363 36.428 8.960 1.00 19.45 420 SER A O 1
ATOM 848 N N . GLN A 1 116 ? 69.135 34.342 8.749 1.00 18.47 421 GLN A N 1
ATOM 849 C CA . GLN A 1 116 ? 70.178 34.521 9.748 1.00 18.65 421 GLN A CA 1
ATOM 850 C C . GLN A 1 116 ? 71.097 35.670 9.352 1.00 18.78 421 GLN A C 1
ATOM 851 O O . GLN A 1 116 ? 71.335 36.579 10.142 1.00 20.68 421 GLN A O 1
ATOM 857 N N . SER A 1 117 ? 71.634 35.624 8.135 1.00 19.45 422 SER A N 1
ATOM 858 C CA . SER A 1 117 ? 72.622 36.583 7.644 1.00 18.95 422 SER A CA 1
ATOM 859 C C . SER A 1 117 ? 72.033 37.918 7.216 1.00 19.58 422 SER A C 1
ATOM 860 O O . SER A 1 117 ? 72.734 38.924 7.215 1.00 21.43 422 SER A O 1
ATOM 863 N N . GLY A 1 118 ? 70.777 37.914 6.787 1.00 19.35 423 GLY A N 1
ATOM 864 C CA . GLY A 1 118 ? 70.144 39.069 6.162 1.00 19.61 423 GLY A CA 1
ATOM 865 C C . GLY A 1 118 ? 70.691 39.460 4.809 1.00 20.03 423 GLY A C 1
ATOM 866 O O . GLY A 1 118 ? 70.361 40.540 4.319 1.00 21.36 423 GLY A O 1
ATOM 867 N N . GLU A 1 119 ? 71.508 38.608 4.194 1.00 20.44 424 GLU A N 1
ATOM 868 C CA . GLU A 1 119 ? 72.170 38.905 2.878 1.00 20.89 424 GLU A CA 1
ATOM 869 C C . GLU A 1 119 ? 71.960 37.863 1.774 1.00 21.21 424 GLU A C 1
ATOM 870 O O . GLU A 1 119 ? 72.515 38.014 0.674 1.00 23.20 424 GLU A O 1
ATOM 876 N N . THR A 1 120 ? 71.203 36.805 2.048 1.00 20.18 425 THR A N 1
ATOM 877 C CA . THR A 1 120 ? 71.023 35.706 1.075 1.00 19.86 425 THR A CA 1
ATOM 878 C C . THR A 1 120 ? 70.386 36.269 -0.175 1.00 19.70 425 THR A C 1
ATOM 879 O O . THR A 1 120 ? 69.318 36.877 -0.089 1.00 18.81 425 THR A O 1
ATOM 883 N N . ALA A 1 121 ? 71.009 36.042 -1.334 1.00 20.23 426 ALA A N 1
ATOM 884 C CA . ALA A 1 121 ? 70.587 36.683 -2.566 1.00 20.44 426 ALA A CA 1
ATOM 885 C C . ALA A 1 121 ? 69.142 36.419 -2.916 1.00 20.85 426 ALA A C 1
ATOM 886 O O . ALA A 1 121 ? 68.425 37.323 -3.268 1.00 21.51 426 ALA A O 1
ATOM 888 N N . ASP A 1 122 ? 68.709 35.170 -2.839 1.00 21.17 427 ASP A N 1
ATOM 889 C CA . ASP A 1 122 ? 67.328 34.819 -3.221 1.00 20.84 427 ASP A CA 1
ATOM 890 C C . ASP A 1 122 ? 66.296 35.404 -2.277 1.00 20.19 427 ASP A C 1
ATOM 891 O O . ASP A 1 122 ? 65.243 35.847 -2.712 1.00 20.26 427 ASP A O 1
ATOM 896 N N . THR A 1 123 ? 66.576 35.357 -0.975 1.00 19.77 428 THR A N 1
ATOM 897 C CA . THR A 1 123 ? 65.694 35.969 0.002 1.00 19.80 428 THR A CA 1
ATOM 898 C C . THR A 1 123 ? 65.600 37.480 -0.195 1.00 19.54 428 THR A C 1
ATOM 899 O O . THR A 1 123 ? 64.495 38.050 -0.137 1.00 21.04 428 THR A O 1
ATOM 903 N N . LEU A 1 124 ? 66.735 38.136 -0.426 1.00 19.86 429 LEU A N 1
ATOM 904 C CA . LEU A 1 124 ? 66.782 39.585 -0.625 1.00 20.79 429 LEU A CA 1
ATOM 905 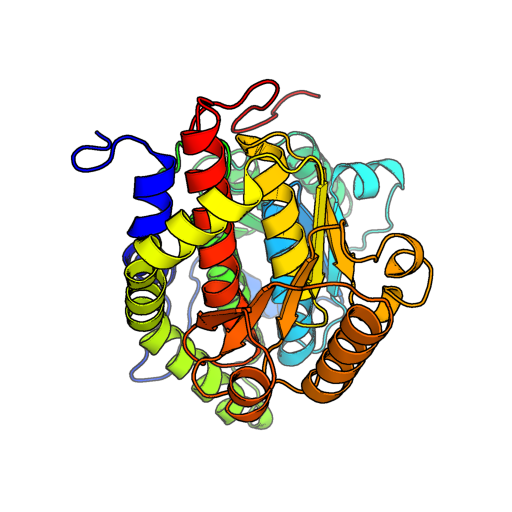C C . LEU A 1 124 ? 66.045 39.983 -1.918 1.00 20.81 429 LEU A C 1
ATOM 906 O O . LEU A 1 124 ? 65.297 40.925 -1.943 1.00 19.85 429 LEU A O 1
ATOM 911 N N . MET A 1 125 ? 66.275 39.259 -3.004 1.00 22.15 430 MET A N 1
ATOM 912 C CA . MET A 1 125 ? 65.509 39.500 -4.235 1.00 22.78 430 MET A CA 1
ATOM 913 C C . MET A 1 125 ? 64.007 39.213 -4.083 1.00 22.78 430 MET A C 1
ATOM 914 O O . MET A 1 125 ? 63.168 39.882 -4.707 1.00 22.37 430 MET A O 1
ATOM 919 N N . GLY A 1 126 ? 63.640 38.238 -3.261 1.00 21.96 431 GLY A N 1
ATOM 920 C CA . GLY A 1 126 ? 62.227 38.021 -2.940 1.00 21.32 431 GLY A CA 1
ATOM 921 C C . GLY A 1 126 ? 61.628 39.234 -2.235 1.00 21.83 431 GLY A C 1
ATOM 922 O O . GLY A 1 126 ? 60.523 39.660 -2.546 1.00 21.02 431 GLY A O 1
ATOM 923 N N . LEU A 1 127 ? 62.378 39.777 -1.272 1.00 21.17 432 LEU A N 1
ATOM 924 C CA . LEU A 1 127 ? 61.993 40.994 -0.565 1.00 21.28 432 LEU A CA 1
AT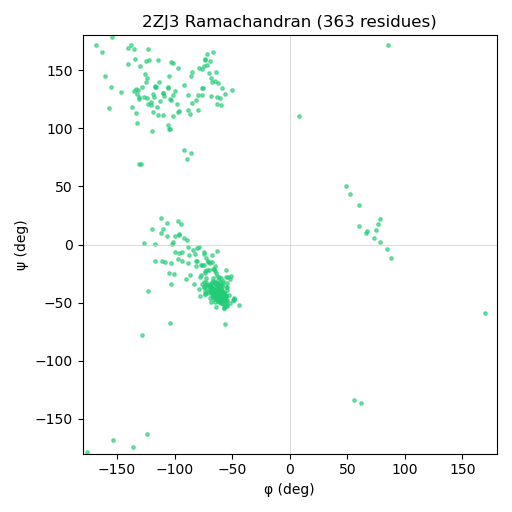OM 925 C C . LEU A 1 127 ? 61.708 42.118 -1.557 1.00 21.54 432 LEU A C 1
ATOM 926 O O . LEU A 1 127 ? 60.657 42.734 -1.519 1.00 20.96 432 LEU A O 1
ATOM 931 N N . ARG A 1 128 ? 62.652 42.353 -2.452 1.00 21.85 433 ARG A N 1
ATOM 932 C CA . ARG A 1 128 ? 62.520 43.429 -3.444 1.00 23.20 433 ARG A CA 1
ATOM 933 C C . ARG A 1 128 ? 61.326 43.227 -4.361 1.00 23.70 433 ARG A C 1
ATOM 934 O O . ARG A 1 128 ? 60.591 44.162 -4.658 1.00 23.38 433 ARG A O 1
ATOM 942 N N . TYR A 1 129 ? 61.095 41.992 -4.753 1.00 23.19 434 TYR A N 1
ATOM 943 C CA . TYR A 1 129 ? 59.885 41.629 -5.519 1.00 23.63 434 TYR A CA 1
ATOM 944 C C . TYR A 1 129 ? 58.575 41.942 -4.800 1.00 24.09 434 TYR A C 1
ATOM 945 O O . TYR A 1 129 ? 57.622 42.490 -5.390 1.00 24.35 434 TYR A O 1
ATOM 954 N N . CYS A 1 130 ? 58.501 41.603 -3.520 1.00 23.32 435 CYS A N 1
ATOM 955 C CA . CYS A 1 130 ? 57.304 41.878 -2.760 1.00 23.81 435 CYS A CA 1
ATOM 956 C C . CYS A 1 130 ? 57.109 43.382 -2.572 1.00 24.86 435 CYS A C 1
ATOM 957 O O . CYS A 1 130 ? 55.968 43.858 -2.640 1.00 25.00 435 CYS A O 1
ATOM 960 N N . LYS A 1 131 ? 58.212 44.113 -2.349 1.00 25.94 436 LYS A N 1
ATOM 961 C CA . LYS A 1 131 ? 58.143 45.573 -2.108 1.00 27.30 436 LYS A CA 1
ATOM 962 C C . LYS A 1 131 ? 57.566 46.275 -3.339 1.00 27.98 436 LYS A C 1
ATOM 963 O O . LYS A 1 131 ? 56.678 47.115 -3.228 1.00 28.53 436 LYS A O 1
ATOM 969 N N . GLU A 1 132 ? 58.046 45.873 -4.503 1.00 28.11 437 GLU A N 1
ATOM 970 C CA . GLU A 1 132 ? 57.536 46.353 -5.785 1.00 29.74 437 GLU A CA 1
ATOM 971 C C . GLU A 1 132 ? 56.054 46.168 -5.968 1.00 29.72 437 GLU A C 1
ATOM 972 O O . GLU A 1 132 ? 55.415 46.932 -6.686 1.00 30.53 437 GLU A O 1
ATOM 978 N N . ARG A 1 133 ? 55.488 45.159 -5.314 1.00 29.06 438 ARG A N 1
ATOM 979 C CA . ARG A 1 133 ? 54.066 44.871 -5.411 1.00 28.44 438 ARG A CA 1
ATOM 980 C C . ARG A 1 133 ? 53.243 45.460 -4.276 1.00 27.38 438 ARG A C 1
ATOM 981 O O . ARG A 1 133 ? 52.078 45.193 -4.172 1.00 26.87 438 ARG A O 1
ATOM 989 N N . GLY A 1 134 ? 53.861 46.296 -3.458 1.00 27.51 439 GLY A N 1
ATOM 990 C CA . GLY A 1 134 ? 53.138 47.007 -2.382 1.00 27.68 439 GLY A CA 1
ATOM 991 C C . GLY A 1 134 ? 52.792 46.176 -1.156 1.00 27.70 439 GLY A C 1
ATOM 992 O O . GLY A 1 134 ? 51.929 46.586 -0.363 1.00 26.91 439 GLY A O 1
ATOM 993 N N . ALA A 1 135 ? 53.447 45.020 -0.971 1.00 25.94 440 ALA A N 1
ATOM 994 C CA . ALA A 1 135 ? 53.169 44.189 0.215 1.00 26.06 440 ALA A CA 1
ATOM 995 C C . ALA A 1 135 ? 53.890 44.784 1.403 1.00 25.29 440 ALA A C 1
ATOM 996 O O . ALA A 1 135 ? 54.898 45.425 1.227 1.00 25.78 440 ALA A O 1
ATOM 998 N N . LEU A 1 136 ? 53.353 44.584 2.603 1.00 25.55 441 LEU A N 1
ATOM 999 C CA . LEU A 1 136 ? 54.008 44.988 3.846 1.00 25.54 441 LEU A CA 1
ATOM 1000 C C . LEU A 1 136 ? 55.095 43.934 4.070 1.00 25.64 441 LEU A C 1
ATOM 1001 O O . LEU A 1 136 ? 54.786 42.762 3.992 1.00 26.54 441 LEU A O 1
ATOM 1006 N N . THR A 1 137 ? 56.344 44.353 4.293 1.00 24.63 442 THR A N 1
ATOM 1007 C CA . THR A 1 137 ? 57.446 43.409 4.431 1.00 23.57 442 THR A CA 1
ATOM 1008 C C . THR A 1 137 ? 58.020 43.429 5.844 1.00 22.76 442 THR A C 1
ATOM 1009 O O . THR A 1 137 ? 58.171 44.488 6.449 1.00 21.29 442 THR A O 1
ATOM 1013 N N . VAL A 1 138 ? 58.351 42.239 6.354 1.00 22.53 443 VAL A N 1
ATOM 1014 C CA . VAL A 1 138 ? 58.865 42.061 7.713 1.00 21.67 443 VAL A CA 1
ATOM 1015 C C . VAL A 1 138 ? 60.131 41.197 7.696 1.00 21.79 443 VAL A C 1
ATOM 1016 O O . VAL A 1 138 ? 60.110 40.135 7.114 1.00 21.37 443 VAL A O 1
ATOM 1020 N N . GLY A 1 139 ? 61.211 41.669 8.296 1.00 20.88 444 GLY A N 1
ATOM 1021 C CA . GLY A 1 139 ? 62.461 40.926 8.354 1.00 21.56 444 GLY A CA 1
ATOM 1022 C C . GLY A 1 139 ? 62.608 40.249 9.686 1.00 22.51 444 GLY A C 1
ATOM 1023 O O . GLY A 1 139 ? 62.410 40.890 10.745 1.00 23.46 444 GLY A O 1
ATOM 1024 N N . ILE A 1 140 ? 62.958 38.960 9.665 1.00 21.64 445 ILE A N 1
ATOM 1025 C CA . ILE A 1 140 ? 63.267 38.219 10.880 1.00 21.70 445 ILE A CA 1
ATOM 1026 C C . ILE A 1 140 ? 64.717 37.756 10.679 1.00 21.22 445 ILE A C 1
ATOM 1027 O O . ILE A 1 140 ? 64.936 36.786 9.974 1.00 19.20 445 ILE A O 1
ATOM 1032 N N . THR A 1 141 ? 65.696 38.482 11.252 1.00 21.06 446 THR A N 1
ATOM 1033 C CA . THR A 1 141 ? 67.116 38.190 10.983 1.00 21.79 446 THR A CA 1
ATOM 1034 C C . THR A 1 141 ? 67.967 38.187 12.236 1.00 20.88 446 THR A C 1
ATOM 1035 O O . THR A 1 141 ? 67.533 38.629 13.291 1.00 22.20 446 THR A O 1
ATOM 1039 N N . ASN A 1 142 ? 69.197 37.701 12.107 1.00 21.64 447 ASN A N 1
ATOM 1040 C CA . ASN A 1 142 ? 70.156 37.691 13.214 1.00 21.24 447 ASN A CA 1
ATOM 1041 C C . ASN A 1 142 ? 71.292 38.663 13.003 1.00 21.03 447 ASN A C 1
ATOM 1042 O O . ASN A 1 142 ? 72.330 38.556 13.672 1.00 20.66 447 ASN A O 1
ATOM 1047 N N . THR A 1 143 ? 71.153 39.561 12.036 1.00 21.53 448 THR A N 1
ATOM 1048 C CA . THR A 1 143 ? 72.247 40.446 11.661 1.00 21.09 448 THR A CA 1
ATOM 1049 C C . THR A 1 143 ? 71.777 41.889 11.538 1.00 21.38 448 THR A C 1
ATOM 1050 O O . THR A 1 143 ? 71.173 42.282 10.543 1.00 20.00 448 THR A O 1
ATOM 1054 N N . VAL A 1 144 ? 72.121 42.695 12.536 1.00 21.97 449 VAL A N 1
ATOM 1055 C CA . VAL A 1 144 ? 71.734 44.081 12.509 1.00 22.24 449 VAL A CA 1
ATOM 1056 C C . VAL A 1 144 ? 72.488 44.750 11.378 1.00 22.47 449 VAL A C 1
ATOM 1057 O O . VAL A 1 144 ? 73.669 44.494 11.156 1.00 23.12 449 VAL A O 1
ATOM 1061 N N . GLY A 1 145 ? 71.805 45.632 10.666 1.00 22.48 450 GLY A N 1
ATOM 1062 C CA . GLY A 1 145 ? 72.419 46.355 9.605 1.00 23.25 450 GLY A CA 1
ATOM 1063 C C . GLY A 1 145 ? 72.449 45.624 8.274 1.00 23.48 450 GLY A C 1
ATOM 1064 O O . GLY A 1 145 ? 72.895 46.192 7.287 1.00 23.22 450 GLY A O 1
ATOM 1065 N N . SER A 1 146 ? 71.989 44.378 8.237 1.00 23.64 451 SER A N 1
ATOM 1066 C CA . SER A 1 146 ? 71.983 43.593 6.991 1.00 23.53 451 SER A CA 1
ATOM 1067 C C . SER A 1 146 ? 70.975 44.140 5.975 1.00 23.47 451 SER A C 1
ATOM 1068 O O . SER A 1 146 ? 70.035 44.800 6.328 1.00 23.94 451 SER A O 1
ATOM 1071 N N . SER A 1 147 ? 71.182 43.841 4.704 1.00 24.51 452 SER A N 1
ATOM 1072 C CA . SER A 1 147 ? 70.264 44.292 3.649 1.00 24.27 452 SER A CA 1
ATOM 1073 C C . SER A 1 147 ? 68.802 43.999 3.967 1.00 24.49 452 SER A C 1
ATOM 1074 O O . SER A 1 147 ? 67.945 44.867 3.828 1.00 25.35 452 SER A O 1
ATOM 1077 N N . ILE A 1 148 ? 68.503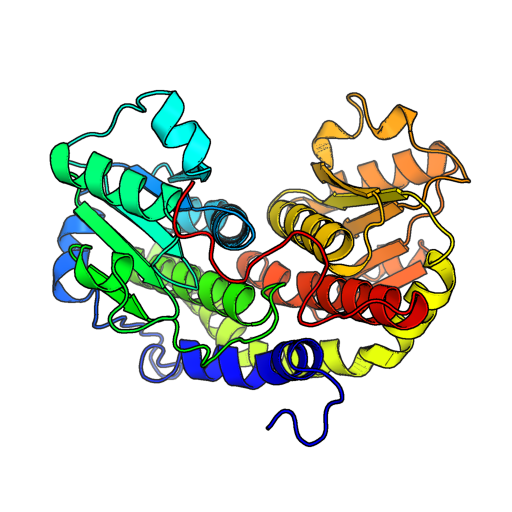 42.784 4.392 1.00 24.14 453 ILE A N 1
ATOM 1078 C CA . ILE A 1 148 ? 67.109 42.392 4.685 1.00 24.19 453 ILE A CA 1
ATOM 1079 C C . ILE A 1 148 ? 66.582 43.134 5.909 1.00 24.16 453 ILE A C 1
ATOM 1080 O O . ILE A 1 148 ? 65.442 43.561 5.914 1.00 23.73 453 ILE A O 1
ATOM 1085 N N . SER A 1 149 ? 67.425 43.322 6.916 1.00 24.79 454 SER A N 1
ATOM 1086 C CA . SER A 1 149 ? 67.050 44.123 8.073 1.00 26.79 454 SER A CA 1
ATOM 1087 C C . SER A 1 149 ? 66.774 45.591 7.704 1.00 27.22 454 SER A C 1
ATOM 1088 O O . SER A 1 149 ? 65.843 46.186 8.227 1.00 28.72 454 SER A O 1
ATOM 1091 N N . ARG A 1 150 ? 67.593 46.152 6.809 1.00 28.10 455 ARG A N 1
ATOM 1092 C CA . ARG A 1 150 ? 67.483 47.561 6.396 1.00 27.87 455 ARG A CA 1
ATOM 1093 C C . ARG A 1 150 ? 66.338 47.822 5.425 1.00 27.82 455 ARG A C 1
ATOM 1094 O O . ARG A 1 150 ? 65.734 48.912 5.460 1.00 27.00 455 ARG A O 1
ATOM 1102 N N . GLU A 1 151 ? 66.047 46.860 4.548 1.00 25.93 456 GLU A N 1
ATOM 1103 C CA . GLU A 1 151 ? 65.099 47.080 3.459 1.00 26.13 456 GLU A CA 1
ATOM 1104 C C . GLU A 1 151 ? 63.646 46.673 3.712 1.00 25.98 456 GLU A C 1
ATOM 1105 O O . GLU A 1 151 ? 62.727 47.047 2.945 1.00 26.09 456 GLU A O 1
ATOM 1111 N N . THR A 1 152 ? 63.419 45.909 4.766 1.00 25.09 457 THR A N 1
ATOM 1112 C CA . THR A 1 152 ? 62.061 45.629 5.198 1.00 25.06 457 THR A CA 1
ATOM 1113 C C . THR A 1 152 ? 61.385 46.830 5.869 1.00 26.08 457 THR A C 1
ATOM 1114 O O . THR A 1 152 ? 62.050 47.792 6.308 1.00 27.67 457 THR A O 1
ATOM 1118 N N . ASP A 1 153 ? 60.060 46.801 5.904 1.00 26.65 458 ASP A N 1
ATOM 1119 C CA . ASP A 1 153 ? 59.264 47.897 6.488 1.00 27.01 458 ASP A CA 1
ATOM 1120 C C . ASP A 1 153 ? 59.390 47.872 8.010 1.00 27.70 458 ASP A C 1
ATOM 1121 O O . ASP A 1 153 ? 59.379 48.915 8.682 1.00 27.23 458 ASP A O 1
ATOM 1126 N N . CYS A 1 154 ? 59.485 46.671 8.564 1.00 27.06 459 CYS A N 1
ATOM 1127 C CA . CYS A 1 154 ? 59.757 46.515 9.986 1.00 27.63 459 CYS A CA 1
ATOM 1128 C C . CYS A 1 154 ? 60.424 45.159 10.160 1.00 27.28 459 CYS A C 1
ATOM 1129 O O . CYS A 1 154 ? 60.575 44.436 9.187 1.00 25.19 459 CYS A O 1
ATOM 1132 N N . GLY A 1 155 ? 60.797 44.812 11.383 1.00 27.03 460 GLY A N 1
ATOM 1133 C CA . GLY A 1 155 ? 61.416 43.510 11.630 1.00 26.67 460 GLY A CA 1
ATOM 1134 C C . GLY A 1 155 ? 61.696 43.229 13.072 1.00 27.08 460 GLY A C 1
ATOM 1135 O O . GLY A 1 155 ? 61.360 44.032 13.958 1.00 28.05 460 GLY A O 1
ATOM 1136 N N . VAL A 1 156 ? 62.281 42.059 13.294 1.00 25.84 461 VAL A N 1
ATOM 1137 C CA . VAL A 1 156 ? 62.672 41.568 14.599 1.00 25.91 461 VAL A CA 1
ATOM 1138 C C . VAL A 1 156 ? 64.127 41.093 14.424 1.00 25.51 461 VAL A C 1
ATOM 1139 O O . VAL A 1 156 ? 64.392 40.333 13.514 1.00 24.63 461 VAL A O 1
ATOM 1143 N N . HIS A 1 157 ? 65.054 41.598 15.248 1.00 24.49 462 HIS A N 1
ATOM 1144 C CA . HIS A 1 157 ? 66.381 40.988 15.375 1.00 23.85 462 HIS A CA 1
ATOM 1145 C C . HIS A 1 157 ? 66.240 39.870 16.392 1.00 22.91 462 HIS A C 1
ATOM 1146 O O . HIS A 1 157 ? 65.828 40.089 17.549 1.00 21.11 462 HIS A O 1
ATOM 1153 N N . ILE A 1 158 ? 66.560 38.640 15.988 1.00 21.52 463 ILE A N 1
ATOM 1154 C CA . ILE A 1 158 ? 66.284 37.519 16.839 1.00 20.21 463 ILE A CA 1
ATOM 1155 C C . ILE A 1 158 ? 67.199 37.474 18.060 1.00 20.39 463 ILE A C 1
ATOM 1156 O O . ILE A 1 158 ? 66.926 36.741 18.983 1.00 20.91 463 ILE A O 1
ATOM 1161 N N . ASN A 1 159 ? 68.285 38.237 18.039 1.00 20.80 464 ASN A N 1
ATOM 1162 C CA . ASN A 1 159 ? 69.175 38.375 19.171 1.00 21.42 464 ASN A CA 1
ATOM 1163 C C . ASN A 1 159 ? 69.835 37.081 19.653 1.00 22.15 464 ASN A C 1
ATOM 1164 O O . ASN A 1 159 ? 70.071 36.865 20.850 1.00 21.12 464 ASN A O 1
ATOM 1169 N N . ALA A 1 160 ? 70.124 36.189 18.710 1.00 22.07 465 ALA A N 1
ATOM 1170 C CA . ALA A 1 160 ? 70.771 34.928 19.090 1.00 22.43 465 ALA A CA 1
ATOM 1171 C C . ALA A 1 160 ? 72.265 35.119 19.374 1.00 22.14 465 ALA A C 1
ATOM 1172 O O . ALA A 1 160 ? 72.906 34.206 19.934 1.00 21.96 465 ALA A O 1
ATOM 1174 N N . GLY A 1 161 ? 72.821 36.236 18.903 1.00 22.10 466 GLY A N 1
ATOM 1175 C CA . GLY A 1 161 ? 74.274 36.482 18.971 1.00 23.18 466 GLY A CA 1
ATOM 1176 C C . GLY A 1 161 ? 74.999 35.860 17.779 1.00 23.05 466 GLY A C 1
ATOM 1177 O O . GLY A 1 161 ? 74.394 35.108 17.013 1.00 23.31 466 GLY A O 1
ATOM 1178 N N . PRO A 1 162 ? 76.296 36.156 17.618 1.00 23.65 467 PRO A N 1
ATOM 1179 C CA . PRO A 1 162 ? 77.021 35.699 16.430 1.00 23.00 467 PRO A CA 1
ATOM 1180 C C . PRO A 1 162 ? 77.021 34.214 16.286 1.00 22.21 467 PRO A C 1
ATOM 1181 O O . PRO A 1 162 ? 77.193 33.512 17.262 1.00 21.85 467 PRO A O 1
ATOM 1185 N N . GLU A 1 163 ? 76.752 33.733 15.072 1.00 21.24 468 GLU A N 1
ATOM 1186 C CA . GLU A 1 163 ? 76.749 32.298 14.814 1.00 21.22 468 GLU A CA 1
ATOM 1187 C C . GLU A 1 163 ? 77.758 32.074 13.696 1.00 21.26 468 GLU A C 1
ATOM 1188 O O . GLU A 1 163 ? 77.626 32.645 12.607 1.00 21.59 468 GLU A O 1
ATOM 1194 N N . ILE A 1 164 ? 78.772 31.261 13.987 1.00 20.57 469 ILE A N 1
ATOM 1195 C CA . ILE A 1 164 ? 79.905 31.074 13.105 1.00 20.80 469 ILE A CA 1
ATOM 1196 C C . ILE A 1 164 ? 79.819 29.749 12.340 1.00 21.19 469 ILE A C 1
ATOM 1197 O O . ILE A 1 164 ? 80.237 29.671 11.188 1.00 20.75 469 ILE A O 1
ATOM 1202 N N . GLY A 1 165 ? 79.257 28.734 12.979 1.00 21.18 470 GLY A N 1
ATOM 1203 C CA . GLY A 1 165 ? 79.047 27.467 12.344 1.00 20.59 470 GLY A CA 1
ATOM 1204 C C . GLY A 1 165 ? 78.226 27.637 11.058 1.00 20.59 470 GLY A C 1
ATOM 1205 O O . GLY A 1 165 ? 77.167 28.287 11.046 1.00 19.82 470 GLY A O 1
ATOM 1206 N N . VAL A 1 166 ? 78.717 27.062 9.972 1.00 20.31 471 VAL A N 1
ATOM 1207 C CA . VAL A 1 166 ? 78.020 27.160 8.672 1.00 19.92 471 VAL A CA 1
ATOM 1208 C C . VAL A 1 166 ? 76.689 26.456 8.728 1.00 20.44 471 VAL A C 1
ATOM 1209 O O . VAL A 1 166 ? 75.725 26.920 8.068 1.00 21.59 471 VAL A O 1
ATOM 1213 N N . ALA A 1 167 ? 76.612 25.367 9.506 1.00 18.49 472 ALA A N 1
ATOM 1214 C CA . ALA A 1 167 ? 75.339 24.692 9.797 1.00 19.23 472 ALA A CA 1
ATOM 1215 C C . ALA A 1 167 ? 74.677 25.369 11.017 1.00 19.08 472 ALA A C 1
ATOM 1216 O O . ALA A 1 167 ? 75.210 25.312 12.139 1.00 19.65 472 ALA A O 1
ATOM 1218 N N . SER A 1 168 ? 73.551 26.045 10.765 1.00 18.94 473 SER A N 1
ATOM 1219 C CA . SER A 1 168 ? 72.875 26.906 11.745 1.00 18.39 473 SER A CA 1
ATOM 1220 C C . SER A 1 168 ? 72.130 26.127 12.786 1.00 18.90 473 SER A C 1
ATOM 1221 O O . SER A 1 168 ? 71.437 25.189 12.477 1.00 18.93 473 SER A O 1
ATOM 1224 N N . THR A 1 169 ? 72.280 26.516 14.046 1.00 18.89 474 THR A N 1
ATOM 1225 C CA . THR A 1 169 ? 71.752 25.743 15.164 1.00 17.61 474 THR A CA 1
ATOM 1226 C C . THR A 1 169 ? 70.933 26.748 15.999 1.00 18.31 474 THR A C 1
ATOM 1227 O O . THR A 1 169 ? 69.698 26.843 15.852 1.00 18.42 474 THR A O 1
ATOM 1231 N N . LYS A 1 170 ? 71.613 27.578 16.778 1.00 18.47 475 LYS A N 1
ATOM 1232 C CA . LYS A 1 170 ? 70.902 28.531 17.654 1.00 18.55 475 LYS A CA 1
ATOM 1233 C C . LYS A 1 170 ? 70.021 29.502 16.896 1.00 18.29 475 LYS A C 1
ATOM 1234 O O . LYS A 1 170 ? 68.978 29.937 17.424 1.00 18.31 475 LYS A O 1
ATOM 1240 N N . ALA A 1 171 ? 70.427 29.878 15.683 1.00 17.75 476 ALA A N 1
ATOM 1241 C CA . ALA A 1 171 ? 69.604 30.767 14.924 1.00 17.79 476 ALA A CA 1
ATOM 1242 C C . ALA A 1 171 ? 68.301 30.137 14.488 1.00 17.96 476 ALA A C 1
ATOM 1243 O O . ALA A 1 171 ? 67.302 30.877 14.371 1.00 18.38 476 ALA A O 1
ATOM 1245 N N . TYR A 1 172 ? 68.283 28.828 14.234 1.00 16.85 477 TYR A N 1
ATOM 1246 C CA . TYR A 1 172 ? 67.019 28.105 13.927 1.00 17.05 477 TYR A CA 1
ATOM 1247 C C . TYR A 1 172 ? 66.074 28.199 15.096 1.00 16.91 477 TYR A C 1
ATOM 1248 O O . TYR A 1 172 ? 64.916 28.583 14.973 1.00 16.36 477 TYR A O 1
ATOM 1257 N N . THR A 1 173 ? 66.564 27.893 16.291 1.00 17.68 478 THR A N 1
ATOM 1258 C CA . THR A 1 173 ? 65.650 27.877 17.429 1.00 16.76 478 THR A CA 1
ATOM 1259 C C . THR A 1 173 ? 65.252 29.320 17.836 1.00 16.96 478 THR A C 1
ATOM 1260 O O . THR A 1 173 ? 64.128 29.514 18.306 1.00 17.99 478 THR A O 1
ATOM 1264 N N . SER A 1 174 ? 66.118 30.318 17.608 1.00 17.74 479 SER A N 1
ATOM 1265 C CA . SER A 1 174 ? 65.789 31.712 17.869 1.00 18.03 479 SER A CA 1
ATOM 1266 C C . SER A 1 174 ? 64.776 32.256 16.843 1.00 18.64 479 SER A C 1
ATOM 1267 O O . SER A 1 174 ? 63.918 33.066 17.186 1.00 17.96 479 SER A O 1
ATOM 1270 N N . GLN A 1 175 ? 64.881 31.826 15.587 1.00 17.80 480 GLN A N 1
ATOM 1271 C CA . GLN A 1 175 ? 63.859 32.175 14.579 1.00 18.48 480 GLN A CA 1
ATOM 1272 C C . GLN A 1 175 ? 62.526 31.584 14.953 1.00 18.59 480 GLN A C 1
ATOM 1273 O O . GLN A 1 175 ? 61.499 32.263 14.844 1.00 19.48 480 GLN A O 1
ATOM 1279 N N . PHE A 1 176 ? 62.545 30.335 15.382 1.00 18.28 481 PHE A N 1
ATOM 1280 C CA . PHE A 1 176 ? 61.364 29.584 15.790 1.00 18.12 481 PHE A CA 1
ATOM 1281 C C . PHE A 1 176 ? 60.708 30.408 16.898 1.00 18.59 481 PHE A C 1
ATOM 1282 O O . PHE A 1 176 ? 59.574 30.839 16.752 1.00 18.25 481 PHE A O 1
ATOM 1290 N N . VAL A 1 177 ? 61.451 30.739 17.940 1.00 17.56 482 VAL A N 1
ATOM 1291 C CA . VAL A 1 177 ? 60.870 31.473 19.084 1.00 17.80 482 VAL A CA 1
ATOM 1292 C C . VAL A 1 177 ? 60.344 32.843 18.660 1.00 18.03 482 VAL A C 1
ATOM 1293 O O . VAL A 1 177 ? 59.301 33.273 19.141 1.00 19.11 482 VAL A O 1
ATOM 1297 N N . SER A 1 178 ? 61.050 33.527 17.762 1.00 17.75 483 SER A N 1
ATOM 1298 C CA . SER A 1 178 ? 60.627 34.833 17.296 1.00 18.03 483 SER A CA 1
ATOM 1299 C C . SER A 1 178 ? 59.273 34.783 16.592 1.00 18.32 483 SER A C 1
ATOM 1300 O O . SER A 1 178 ? 58.420 35.660 16.813 1.00 17.51 483 SER A O 1
ATOM 1303 N N . LEU A 1 179 ? 59.059 33.759 15.767 1.00 17.89 484 LEU A N 1
ATOM 1304 C CA . LEU A 1 179 ? 57.808 33.650 15.024 1.00 17.64 484 LEU A CA 1
ATOM 1305 C C . LEU A 1 179 ? 56.681 33.261 15.987 1.00 18.08 484 LEU A C 1
ATOM 1306 O O . LEU A 1 179 ? 55.564 33.717 15.855 1.00 17.78 484 LEU A O 1
ATOM 1311 N N . VAL A 1 180 ? 56.986 32.479 17.022 1.00 17.79 485 VAL A N 1
ATOM 1312 C CA . VAL A 1 180 ? 55.978 32.153 18.030 1.00 17.42 485 VAL A CA 1
ATOM 1313 C C . VAL A 1 180 ? 55.597 33.423 18.798 1.00 18.62 485 VAL A C 1
ATOM 1314 O O . VAL A 1 180 ? 54.415 33.607 19.099 1.00 19.87 485 VAL A O 1
ATOM 1318 N N . MET A 1 181 ? 56.559 34.274 19.140 1.00 19.26 486 MET A N 1
ATOM 1319 C CA . MET A 1 181 ? 56.249 35.527 19.849 1.00 20.30 486 MET A CA 1
ATOM 1320 C C . MET A 1 181 ? 55.374 36.439 18.972 1.00 20.62 486 MET A C 1
ATOM 1321 O O . MET A 1 181 ? 54.416 37.049 19.460 1.00 20.90 486 MET A O 1
ATOM 1326 N N . PHE A 1 182 ? 55.688 36.516 17.675 1.00 20.70 487 PHE A N 1
ATOM 1327 C CA . PHE A 1 182 ? 54.830 37.220 16.707 1.00 20.36 487 PHE A CA 1
ATOM 1328 C C . PHE A 1 182 ? 53.390 36.702 16.751 1.00 20.67 487 PHE A C 1
ATOM 1329 O O . PHE A 1 182 ? 52.419 37.497 16.922 1.00 21.30 487 PHE A O 1
ATOM 1337 N N . ALA A 1 183 ? 53.220 35.390 16.628 1.00 20.04 488 ALA A N 1
ATOM 1338 C CA . ALA A 1 183 ? 51.929 34.738 16.728 1.00 19.97 488 ALA A CA 1
ATOM 1339 C C . ALA A 1 183 ? 51.190 35.109 18.004 1.00 20.82 488 ALA A C 1
ATOM 1340 O O . ALA A 1 183 ? 49.981 35.311 17.995 1.00 21.83 488 ALA A O 1
ATOM 1342 N N . LEU A 1 184 ? 51.905 35.122 19.122 1.00 21.40 489 LEU A N 1
ATOM 1343 C CA . LEU A 1 184 ? 51.321 35.525 20.418 1.00 21.63 489 LEU A CA 1
ATOM 1344 C C . LEU A 1 184 ? 50.852 36.985 20.434 1.00 22.49 489 LEU A C 1
ATOM 1345 O O . LEU A 1 184 ? 49.923 37.325 21.145 1.00 23.37 489 LEU A O 1
ATOM 1350 N N . MET A 1 185 ? 51.556 37.856 19.751 1.00 23.37 490 MET A N 1
ATOM 1351 C CA . MET A 1 185 ? 51.148 39.250 19.663 1.00 26.15 490 MET A CA 1
ATOM 1352 C C . MET A 1 185 ? 49.887 39.330 18.828 1.00 25.99 490 MET A C 1
ATOM 1353 O O . MET A 1 185 ? 48.961 40.076 19.162 1.00 27.06 490 MET A O 1
ATOM 1358 N N . MET A 1 186 ? 49.830 38.552 17.762 1.00 25.32 491 MET A N 1
ATOM 1359 C CA . MET A 1 186 ? 48.699 38.638 16.824 1.00 25.78 491 MET A CA 1
ATOM 1360 C C . MET A 1 186 ? 47.372 38.291 17.451 1.00 26.03 491 MET A C 1
ATOM 1361 O O . MET A 1 186 ? 46.356 38.859 17.035 1.00 27.01 491 MET A O 1
ATOM 1366 N N . CYS A 1 187 ? 47.364 37.416 18.449 1.00 24.62 492 CYS A N 1
ATOM 1367 C CA . CYS A 1 187 ? 46.118 36.938 19.044 1.00 24.98 492 CYS A CA 1
ATOM 1368 C C . CYS A 1 187 ? 45.836 37.520 20.423 1.00 25.05 492 CYS A C 1
ATOM 1369 O O . CYS A 1 187 ? 45.003 36.999 21.164 1.00 25.90 492 CYS A O 1
ATOM 1372 N N . ASP A 1 188 ? 46.489 38.617 20.745 1.00 25.20 493 ASP A N 1
ATOM 1373 C CA . ASP A 1 188 ? 46.456 39.074 22.112 1.00 26.77 493 ASP A CA 1
ATOM 1374 C C . ASP A 1 188 ? 45.185 39.853 22.496 1.00 26.72 493 ASP A C 1
ATOM 1375 O O . ASP A 1 188 ? 45.028 40.196 23.659 1.00 27.11 493 ASP A O 1
ATOM 1380 N N . ASP A 1 189 ? 44.279 40.083 21.541 1.00 26.43 494 ASP A N 1
ATOM 1381 C CA . ASP A 1 189 ? 42.988 40.743 21.837 1.00 26.00 494 ASP A CA 1
ATOM 1382 C C . ASP A 1 189 ? 41.843 39.762 21.912 1.00 26.10 494 ASP A C 1
ATOM 1383 O O . ASP A 1 189 ? 40.686 40.157 22.085 1.00 26.45 494 ASP A O 1
ATOM 1388 N N . ARG A 1 190 ? 42.125 38.482 21.723 1.00 25.80 495 ARG A N 1
ATOM 1389 C CA . ARG A 1 190 ? 41.070 37.478 21.696 1.00 26.34 495 ARG A CA 1
ATOM 1390 C C . ARG A 1 190 ? 40.870 36.772 23.036 1.00 26.15 495 ARG A C 1
ATOM 1391 O O . ARG A 1 190 ? 41.744 36.048 23.508 1.00 24.10 495 ARG A O 1
ATOM 1399 N N . ILE A 1 191 ? 39.703 36.978 23.635 1.00 24.65 496 ILE A N 1
ATOM 1400 C CA . ILE A 1 191 ? 39.363 36.363 24.916 1.00 25.25 496 ILE A CA 1
ATOM 1401 C C . ILE A 1 191 ? 39.489 34.846 24.850 1.00 25.07 496 ILE A C 1
ATOM 1402 O O . ILE A 1 191 ? 40.041 34.218 25.755 1.00 25.40 496 ILE A O 1
ATOM 1407 N N . SER A 1 192 ? 39.024 34.283 23.747 1.00 24.54 497 SER A N 1
ATOM 1408 C CA . SER A 1 192 ? 38.977 32.850 23.546 1.00 24.84 497 SER A CA 1
ATOM 1409 C C . SER A 1 192 ? 40.360 32.180 23.446 1.00 25.01 497 SER A C 1
ATOM 1410 O O . SER A 1 192 ? 40.463 30.958 23.641 1.00 25.10 497 SER A O 1
ATOM 1413 N N . MET A 1 193 ? 41.393 32.960 23.125 1.00 24.14 498 MET A N 1
ATOM 1414 C CA . MET A 1 193 ? 42.759 32.435 22.965 1.00 25.22 498 MET A CA 1
ATOM 1415 C C . MET A 1 193 ? 43.655 32.707 24.191 1.00 24.68 498 MET A C 1
ATOM 1416 O O . MET A 1 193 ? 44.802 32.320 24.192 1.00 23.84 498 MET A O 1
ATOM 1424 N N . GLN A 1 194 ? 43.129 33.318 25.256 1.00 24.26 499 GLN A N 1
ATOM 1425 C CA . GLN A 1 194 ? 43.983 33.691 26.379 1.00 25.21 499 GLN A CA 1
ATOM 1426 C C . GLN A 1 194 ? 44.584 32.458 27.076 1.00 24.24 499 GLN A C 1
ATOM 1427 O O . GLN A 1 194 ? 45.759 32.474 27.408 1.00 24.82 499 GLN A O 1
ATOM 1433 N N . GLU A 1 195 ? 43.818 31.394 27.268 1.00 23.46 500 GLU A N 1
ATOM 1434 C CA . GLU A 1 195 ? 44.369 30.201 27.908 1.00 24.12 500 GLU A CA 1
ATOM 1435 C C . GLU A 1 195 ? 45.440 29.544 27.021 1.00 23.03 500 GLU A C 1
ATOM 1436 O O . GLU A 1 195 ? 46.494 29.100 27.528 1.00 22.14 500 GLU A O 1
ATOM 1442 N N . ARG A 1 196 ? 45.231 29.549 25.712 1.00 21.91 501 ARG A N 1
ATOM 1443 C CA . ARG A 1 196 ? 46.244 29.003 24.790 1.00 22.06 501 ARG A CA 1
ATOM 1444 C C . ARG A 1 196 ? 47.518 29.824 24.862 1.00 21.80 501 ARG A C 1
ATOM 1445 O O . ARG A 1 196 ? 48.599 29.255 24.905 1.00 21.37 501 ARG A O 1
ATOM 1453 N N . ARG A 1 197 ? 47.414 31.151 24.886 1.00 22.51 502 ARG A N 1
ATOM 1454 C CA . ARG A 1 197 ? 48.583 32.040 24.940 1.00 23.53 502 ARG A CA 1
ATOM 1455 C C . ARG A 1 197 ? 49.350 31.820 26.250 1.00 22.97 502 ARG A C 1
ATOM 1456 O O . ARG A 1 197 ? 50.579 31.805 26.292 1.00 21.40 502 ARG A O 1
ATOM 1464 N N . LYS A 1 198 ? 48.619 31.671 27.345 1.00 23.23 503 LYS A N 1
ATOM 1465 C CA . LYS A 1 198 ? 49.253 31.449 28.638 1.00 23.54 503 LYS A CA 1
ATOM 1466 C C . LYS A 1 198 ? 49.955 30.082 28.644 1.00 22.09 503 LYS A C 1
ATOM 1467 O O . LYS A 1 198 ? 51.052 29.985 29.160 1.00 22.15 503 LYS A O 1
ATOM 1473 N N . GLU A 1 199 ? 49.328 29.046 28.095 1.00 21.67 504 GLU A N 1
ATOM 1474 C CA . GLU A 1 199 ? 49.980 27.711 27.912 1.00 21.88 504 GLU A CA 1
ATOM 1475 C C . GLU A 1 199 ? 51.335 27.835 27.185 1.00 21.42 504 GLU A C 1
ATOM 1476 O O . GLU A 1 199 ? 52.392 27.343 27.641 1.00 19.88 504 GLU A O 1
ATOM 1482 N N . ILE A 1 200 ? 51.317 28.534 26.067 1.00 19.55 505 ILE A N 1
ATOM 1483 C CA . ILE A 1 200 ? 52.522 28.697 25.252 1.00 20.34 505 ILE A CA 1
ATOM 1484 C C . ILE A 1 200 ? 53.560 29.539 25.984 1.00 20.98 505 ILE A C 1
ATOM 1485 O O . ILE A 1 200 ? 54.758 29.212 26.017 1.00 20.31 505 ILE A O 1
ATOM 1490 N N . MET A 1 201 ? 53.149 30.624 26.624 1.00 20.74 506 MET A N 1
ATOM 1491 C CA . MET A 1 201 ? 54.106 31.436 27.339 1.00 22.41 506 MET A CA 1
ATOM 1492 C C . MET A 1 201 ? 54.715 30.712 28.562 1.00 22.04 506 MET A C 1
ATOM 1493 O O . MET A 1 201 ? 55.881 30.908 28.843 1.00 21.83 506 MET A O 1
ATOM 1498 N N . LEU A 1 202 ? 53.948 29.863 29.242 1.00 22.19 507 LEU A N 1
ATOM 1499 C CA . LEU A 1 202 ? 54.499 29.073 30.363 1.00 22.87 507 LEU A CA 1
ATOM 1500 C C . LEU A 1 202 ? 55.497 28.058 29.764 1.00 22.52 507 LEU A C 1
ATOM 1501 O O . LEU A 1 202 ? 56.537 27.789 30.320 1.00 23.00 507 LEU A O 1
ATOM 1506 N N . GLY A 1 203 ? 55.180 27.517 28.601 1.00 22.40 508 GLY A N 1
ATOM 1507 C CA . GLY A 1 203 ? 56.168 26.739 27.851 1.00 22.00 508 GLY A CA 1
ATOM 1508 C C . GLY A 1 203 ? 57.470 27.439 27.529 1.00 20.94 508 GLY A C 1
ATOM 1509 O O . GLY A 1 203 ? 58.563 26.861 27.697 1.00 20.24 508 GLY A O 1
ATOM 1510 N N . LEU A 1 204 ? 57.388 28.646 26.999 1.00 20.54 509 LEU A N 1
ATOM 1511 C CA . LEU A 1 204 ? 58.581 29.463 26.704 1.00 20.72 509 LEU A CA 1
ATOM 1512 C C . LEU A 1 204 ? 59.418 29.756 27.966 1.00 21.54 509 LEU A C 1
ATOM 1513 O O . LEU A 1 204 ? 60.657 29.795 27.925 1.00 20.33 509 LEU A O 1
ATOM 1518 N N . LYS A 1 205 ? 58.732 29.984 29.076 1.00 22.93 510 LYS A N 1
ATOM 1519 C CA . LYS A 1 205 ? 59.407 30.225 30.381 1.00 23.58 510 LYS A CA 1
ATOM 1520 C C . LYS A 1 205 ? 60.216 29.000 30.779 1.00 23.04 510 LYS A C 1
ATOM 1521 O O . LYS A 1 205 ? 61.348 29.138 31.157 1.00 23.91 510 LYS A O 1
ATOM 1527 N N . ARG A 1 206 ? 59.625 27.813 30.654 1.00 23.74 511 ARG A N 1
ATOM 1528 C CA . ARG A 1 206 ? 60.282 26.531 30.971 1.00 24.37 511 ARG A CA 1
ATOM 1529 C C . ARG A 1 206 ? 61.330 26.043 29.944 1.00 24.32 511 ARG A C 1
ATOM 1530 O O . ARG A 1 206 ? 62.154 25.165 30.238 1.00 22.18 511 ARG A O 1
ATOM 1538 N N . LEU A 1 207 ? 61.294 26.588 28.735 1.00 23.82 512 LEU A N 1
ATOM 1539 C CA . LEU A 1 207 ? 62.067 26.016 27.645 1.00 23.78 512 LEU A CA 1
ATOM 1540 C C . LEU A 1 207 ? 63.588 25.994 27.898 1.00 23.06 512 LEU A C 1
ATOM 1541 O O . LEU A 1 207 ? 64.237 25.005 27.629 1.00 22.34 512 LEU A O 1
ATOM 1546 N N . PRO A 1 208 ? 64.177 27.087 28.403 1.00 23.18 513 PRO A N 1
ATOM 1547 C CA . PRO A 1 208 ? 65.623 27.046 28.628 1.00 23.54 513 PRO A CA 1
ATOM 1548 C C . PRO A 1 208 ? 66.111 25.898 29.520 1.00 23.23 513 PRO A C 1
ATOM 1549 O O . PRO A 1 208 ? 67.093 25.225 29.172 1.00 24.08 513 PRO A O 1
ATOM 1553 N N . ASP A 1 209 ? 65.422 25.637 30.629 1.00 23.07 514 ASP A N 1
ATOM 1554 C CA . ASP A 1 209 ? 65.760 24.510 31.491 1.00 22.82 514 ASP A CA 1
ATOM 1555 C C . ASP A 1 209 ? 65.571 23.186 30.769 1.00 22.44 514 ASP A C 1
ATOM 1556 O O . ASP A 1 209 ? 66.335 22.240 30.991 1.00 22.27 514 ASP A O 1
ATOM 1561 N N . LEU A 1 210 ? 64.549 23.080 29.913 1.00 21.50 515 LEU A N 1
ATOM 1562 C CA . LEU A 1 210 ? 64.350 21.839 29.188 1.00 20.95 515 LEU A CA 1
ATOM 1563 C C . LEU A 1 210 ? 65.420 21.604 28.119 1.00 20.36 515 LEU A C 1
ATOM 1564 O O . LEU A 1 210 ? 65.761 20.431 27.852 1.00 21.63 515 LEU A O 1
ATOM 1569 N N . ILE A 1 211 ? 65.886 22.671 27.491 1.00 20.10 516 ILE A N 1
ATOM 1570 C CA . ILE A 1 211 ? 67.038 22.599 26.573 1.00 20.62 516 ILE A CA 1
ATOM 1571 C C . ILE A 1 211 ? 68.289 22.093 27.322 1.00 21.35 516 ILE A C 1
ATOM 1572 O O . ILE A 1 211 ? 68.983 21.218 26.834 1.00 21.12 516 ILE A O 1
ATOM 1577 N N . LYS A 1 212 ? 68.535 22.575 28.540 1.00 22.31 517 LYS A N 1
ATOM 1578 C CA . LYS A 1 212 ? 69.655 22.047 29.330 1.00 23.52 517 LYS A CA 1
ATOM 1579 C C . LYS A 1 212 ? 69.500 20.560 29.513 1.00 23.07 517 LYS A C 1
ATOM 1580 O O . LYS A 1 212 ? 70.463 19.837 29.406 1.00 24.15 517 LYS A O 1
ATOM 1586 N N . GLU A 1 213 ? 68.287 20.095 29.783 1.00 23.32 518 GLU A N 1
ATOM 1587 C CA . GLU A 1 213 ? 68.041 18.705 30.003 1.00 24.56 518 GLU A CA 1
ATOM 1588 C C . GLU A 1 213 ? 68.317 17.883 28.737 1.00 24.04 518 GLU A C 1
ATOM 1589 O O . GLU A 1 213 ? 68.854 16.770 28.810 1.00 22.88 518 GLU A O 1
ATOM 1595 N N . VAL A 1 214 ? 67.938 18.407 27.578 1.00 22.68 519 VAL A N 1
ATOM 1596 C CA . VAL A 1 214 ? 68.287 17.715 26.318 1.00 22.55 519 VAL A CA 1
ATOM 1597 C C . VAL A 1 214 ? 69.784 17.633 26.094 1.00 21.61 519 VAL A C 1
ATOM 1598 O O . VAL A 1 214 ? 70.294 16.575 25.653 1.00 22.19 519 VAL A O 1
ATOM 1602 N N . LEU A 1 215 ? 70.499 18.714 26.382 1.00 21.25 520 LEU A N 1
ATOM 1603 C CA . LEU A 1 215 ? 71.951 18.747 26.166 1.00 22.99 520 LEU A CA 1
ATOM 1604 C C . LEU A 1 215 ? 72.713 17.756 27.057 1.00 24.33 520 LEU A C 1
ATOM 1605 O O . LEU A 1 215 ? 73.854 17.350 26.725 1.00 23.64 520 LEU A O 1
ATOM 1610 N N . SER A 1 216 ? 72.081 17.381 28.177 1.00 25.09 521 SER A N 1
ATOM 1611 C CA . SER A 1 216 ? 72.670 16.420 29.107 1.00 27.05 521 SER A CA 1
ATOM 1612 C C . SER A 1 216 ? 72.680 15.013 28.521 1.00 28.51 521 SER A C 1
ATOM 1613 O O . SER A 1 216 ? 73.365 14.141 29.040 1.00 30.35 521 SER A O 1
ATOM 1616 N N . MET A 1 217 ? 71.932 14.766 27.441 1.00 29.40 522 MET A N 1
ATOM 1617 C CA . MET A 1 217 ? 71.980 13.465 26.801 1.00 31.33 522 MET A CA 1
ATOM 1618 C C . MET A 1 217 ? 72.970 13.391 25.630 1.00 30.29 522 MET A C 1
ATOM 1619 O O . MET A 1 217 ? 72.895 12.480 24.830 1.00 30.74 522 MET A O 1
ATOM 1624 N N . ASP A 1 218 ? 73.895 14.344 25.562 1.00 29.73 523 ASP A N 1
ATOM 1625 C CA . ASP A 1 218 ? 74.963 14.391 24.571 1.00 30.09 523 ASP A CA 1
ATOM 1626 C C . ASP A 1 218 ? 75.702 13.050 24.445 1.00 29.95 523 ASP A C 1
ATOM 1627 O O . ASP A 1 218 ? 75.925 12.579 23.338 1.00 28.28 523 ASP A O 1
ATOM 1632 N N . ASP A 1 219 ? 76.055 12.426 25.580 1.00 30.25 524 ASP A N 1
ATOM 1633 C CA . ASP A 1 219 ? 76.759 11.135 25.547 1.00 31.26 524 ASP A CA 1
ATOM 1634 C C . ASP A 1 219 ? 75.959 10.014 24.889 1.00 31.10 524 ASP A C 1
ATOM 1635 O O . ASP A 1 219 ? 76.527 9.223 24.103 1.00 31.44 524 ASP A O 1
ATOM 1640 N N . GLU A 1 220 ? 74.653 9.939 25.167 1.00 30.24 525 GLU A N 1
ATOM 1641 C CA . GLU A 1 220 ? 73.767 8.996 24.494 1.00 29.98 525 GLU A CA 1
ATOM 1642 C C . GLU A 1 220 ? 73.692 9.225 22.954 1.00 28.68 525 GLU A C 1
ATOM 1643 O O . GLU A 1 220 ? 73.575 8.283 22.157 1.00 28.38 525 GLU A O 1
ATOM 1649 N N . ILE A 1 221 ? 73.753 10.475 22.552 1.00 27.23 526 ILE A N 1
ATOM 1650 C CA . ILE A 1 221 ? 73.663 10.807 21.141 1.00 26.67 526 ILE A CA 1
ATOM 1651 C C . ILE A 1 221 ? 74.993 10.410 20.500 1.00 26.66 526 ILE A C 1
ATOM 1652 O O . ILE A 1 221 ? 75.021 9.914 19.382 1.00 24.12 526 ILE A O 1
ATOM 1657 N N . GLN A 1 222 ? 76.088 10.656 21.211 1.00 26.51 527 GLN A N 1
ATOM 1658 C CA . GLN A 1 222 ? 77.411 10.292 20.703 1.00 28.15 527 GLN A CA 1
ATOM 1659 C C . GLN A 1 222 ? 77.447 8.766 20.434 1.00 28.54 527 GLN A C 1
ATOM 1660 O O . GLN A 1 222 ? 78.027 8.318 19.423 1.00 28.39 527 GLN A O 1
ATOM 1666 N N . LYS A 1 223 ? 76.757 7.985 21.272 1.00 29.10 528 LYS A N 1
ATOM 1667 C CA . LYS A 1 223 ? 76.717 6.537 21.113 1.00 29.96 528 LYS A CA 1
ATOM 1668 C C . LYS A 1 223 ? 75.882 6.130 19.914 1.00 29.70 528 LYS A C 1
ATOM 1669 O O . LYS A 1 223 ? 76.246 5.212 19.185 1.00 29.95 528 LYS A O 1
ATOM 1675 N N . LEU A 1 224 ? 74.767 6.808 19.693 1.00 28.35 529 LEU A N 1
ATOM 1676 C CA . LEU A 1 224 ? 74.012 6.615 18.482 1.00 27.46 529 LEU A CA 1
ATOM 1677 C C . LEU A 1 224 ? 74.852 6.987 17.246 1.00 26.55 529 LEU A C 1
ATOM 1678 O O . LEU A 1 224 ? 74.722 6.338 16.208 1.00 27.60 529 LEU A O 1
ATOM 1683 N N . ALA A 1 225 ? 75.705 8.003 17.341 1.00 24.70 530 ALA A N 1
ATOM 1684 C CA . ALA A 1 225 ? 76.478 8.411 16.182 1.00 24.79 530 ALA A CA 1
ATOM 1685 C C . ALA A 1 225 ? 77.489 7.304 15.871 1.00 25.30 530 ALA A C 1
ATOM 1686 O O . ALA A 1 225 ? 77.756 6.998 14.693 1.00 23.86 530 ALA A O 1
ATOM 1688 N N . THR A 1 226 ? 78.024 6.670 16.923 1.00 25.32 531 THR A N 1
ATOM 1689 C CA . THR A 1 226 ? 78.901 5.509 16.683 1.00 26.22 531 THR A CA 1
ATOM 1690 C C . THR A 1 226 ? 78.164 4.361 15.988 1.00 26.64 531 THR A C 1
ATOM 1691 O O . THR A 1 226 ? 78.739 3.686 15.159 1.00 27.53 531 THR A O 1
ATOM 1695 N N . GLU A 1 227 ? 76.886 4.164 16.260 1.00 27.36 532 GLU A N 1
ATOM 1696 C CA . GLU A 1 227 ? 76.123 3.155 15.548 1.00 28.37 532 GLU A CA 1
ATOM 1697 C C . GLU A 1 227 ? 75.848 3.509 14.086 1.00 28.02 532 GLU A C 1
ATOM 1698 O O . GLU A 1 227 ? 75.576 2.606 13.284 1.00 28.83 532 GLU A O 1
ATOM 1704 N N . LEU A 1 228 ? 75.905 4.791 13.730 1.00 27.45 533 LEU A N 1
ATOM 1705 C CA . LEU A 1 228 ? 75.431 5.247 12.405 1.00 27.06 533 LEU A CA 1
ATOM 1706 C C . LEU A 1 228 ? 76.537 5.654 11.454 1.00 26.36 533 LEU A C 1
ATOM 1707 O O . LEU A 1 228 ? 76.317 5.820 10.234 1.00 24.43 533 LEU A O 1
ATOM 1712 N N . TYR A 1 229 ? 77.738 5.859 11.951 1.00 26.45 534 TYR A N 1
ATOM 1713 C CA . TYR A 1 229 ? 78.656 6.586 11.112 1.00 27.60 534 TYR A CA 1
ATOM 1714 C C . TYR A 1 229 ? 79.247 5.819 9.930 1.00 26.70 534 TYR A C 1
ATOM 1715 O O . TYR A 1 229 ? 79.856 6.458 9.092 1.00 26.34 534 TYR A O 1
ATOM 1724 N N . HIS A 1 230 ? 79.024 4.512 9.833 1.00 26.18 535 HIS A N 1
ATOM 1725 C CA . HIS A 1 230 ? 79.404 3.781 8.603 1.00 26.96 535 HIS A CA 1
ATOM 1726 C C . HIS A 1 230 ? 78.292 3.812 7.559 1.00 26.54 535 HIS A C 1
ATOM 1727 O O . HIS A 1 230 ? 78.515 3.369 6.432 1.00 27.40 535 HIS A O 1
ATOM 1734 N N . GLN A 1 231 ? 77.105 4.294 7.937 1.00 25.01 536 GLN A N 1
ATOM 1735 C CA . GLN A 1 231 ? 75.944 4.230 7.065 1.00 24.15 536 GLN A CA 1
ATOM 1736 C C . GLN A 1 231 ? 76.048 5.252 5.935 1.00 22.69 536 GLN A C 1
ATOM 1737 O O . GLN A 1 231 ? 76.724 6.268 6.049 1.00 22.56 536 GLN A O 1
ATOM 1743 N N . LYS A 1 232 ? 75.396 4.957 4.819 1.00 22.15 537 LYS A N 1
ATOM 1744 C CA . LYS A 1 232 ? 75.423 5.832 3.669 1.00 22.73 537 LYS A CA 1
ATOM 1745 C C . LYS A 1 232 ? 74.142 6.677 3.571 1.00 21.11 537 LYS A C 1
ATOM 1746 O O . LYS A 1 232 ? 74.173 7.738 2.945 1.00 20.43 537 LYS A O 1
ATOM 1752 N N . SER A 1 233 ? 73.048 6.167 4.140 1.00 20.06 538 SER A N 1
ATOM 1753 C CA . SER A 1 233 ? 71.718 6.846 4.154 1.00 20.23 538 SER A CA 1
ATOM 1754 C C . SER A 1 233 ? 71.046 6.808 5.520 1.00 19.56 538 SER A C 1
ATOM 1755 O O . SER A 1 233 ? 71.323 5.962 6.378 1.00 18.72 538 SER A O 1
ATOM 1758 N N . VAL A 1 234 ? 70.101 7.723 5.716 1.00 18.66 539 VAL A N 1
ATOM 1759 C CA . VAL A 1 234 ? 69.197 7.614 6.842 1.00 18.11 539 VAL A CA 1
ATOM 1760 C C . VAL A 1 234 ? 67.921 8.364 6.489 1.00 17.82 539 VAL A C 1
ATOM 1761 O O . VAL A 1 234 ? 67.978 9.428 5.911 1.00 18.52 539 VAL A O 1
ATOM 1765 N N . LEU A 1 235 ? 66.793 7.759 6.782 1.00 16.95 540 LEU A N 1
ATOM 1766 C CA . LEU A 1 235 ? 65.503 8.399 6.562 1.00 17.25 540 LEU A CA 1
ATOM 1767 C C . LEU A 1 235 ? 65.017 8.906 7.912 1.00 17.66 540 LEU A C 1
ATOM 1768 O O . LEU A 1 235 ? 64.964 8.128 8.881 1.00 18.33 540 LEU A O 1
ATOM 1773 N N . ILE A 1 236 ? 64.642 10.190 7.963 1.00 18.34 541 ILE A N 1
ATOM 1774 C CA . ILE A 1 236 ? 64.140 10.840 9.179 1.00 18.45 541 ILE A CA 1
ATOM 1775 C C . ILE A 1 236 ? 62.703 11.235 8.943 1.00 19.38 541 ILE A C 1
ATOM 1776 O O . ILE A 1 236 ? 62.392 12.017 8.017 1.00 17.53 541 ILE A O 1
ATOM 1781 N N . MET A 1 237 ? 61.809 10.668 9.747 1.00 18.98 542 MET A N 1
ATOM 1782 C CA . MET A 1 237 ? 60.422 10.741 9.457 1.00 20.48 542 MET A CA 1
ATOM 1783 C C . MET A 1 237 ? 59.699 11.512 10.580 1.00 20.17 542 MET A C 1
ATOM 1784 O O . MET A 1 237 ? 59.967 11.329 11.758 1.00 19.09 542 MET A O 1
ATOM 1789 N N . GLY A 1 238 ? 58.811 12.416 10.197 1.00 19.87 543 GLY A N 1
ATOM 1790 C CA . GLY A 1 238 ? 57.945 13.084 11.190 1.00 19.84 543 GLY A CA 1
ATOM 1791 C C . GLY A 1 238 ? 56.772 13.739 10.495 1.00 19.34 543 GLY A C 1
ATOM 1792 O O . GLY A 1 238 ? 56.768 13.896 9.290 1.00 18.38 543 GLY A O 1
ATOM 1793 N N . ARG A 1 239 ? 55.779 14.113 11.278 1.00 18.27 544 ARG A N 1
ATOM 1794 C CA . ARG A 1 239 ? 54.667 14.809 10.692 1.00 17.84 544 ARG A CA 1
ATOM 1795 C C . ARG A 1 239 ? 54.156 15.935 11.564 1.00 17.77 544 ARG A C 1
ATOM 1796 O O . ARG A 1 239 ? 54.536 16.085 12.748 1.00 16.06 544 ARG A O 1
ATOM 1804 N N . GLY A 1 240 ? 53.289 16.756 10.977 1.00 16.11 545 GLY A N 1
ATOM 1805 C CA . GLY A 1 240 ? 52.668 17.832 11.795 1.00 16.58 545 GLY A CA 1
ATOM 1806 C C . GLY A 1 240 ? 53.756 18.773 12.300 1.00 15.55 545 GLY A C 1
ATOM 1807 O O . GLY A 1 240 ? 54.625 19.193 11.552 1.00 16.02 545 GLY A O 1
ATOM 1808 N N . TYR A 1 241 ? 53.694 19.165 13.571 1.00 15.33 546 TYR A N 1
ATOM 1809 C CA . TYR A 1 241 ? 54.721 20.006 14.114 1.00 15.57 546 TYR A CA 1
ATOM 1810 C C . TYR A 1 241 ? 56.151 19.495 13.902 1.00 15.62 546 TYR A C 1
ATOM 1811 O O . TYR A 1 241 ? 57.094 20.298 13.800 1.00 16.32 546 TYR A O 1
ATOM 1820 N N . HIS A 1 242 ? 56.321 18.184 13.822 1.00 17.33 547 HIS A N 1
ATOM 1821 C CA . HIS A 1 242 ? 57.664 17.604 13.676 1.00 17.09 547 HIS A CA 1
ATOM 1822 C C . HIS A 1 242 ? 58.117 17.372 12.259 1.00 17.44 547 HIS A C 1
ATOM 1823 O O . HIS A 1 242 ? 59.207 16.828 11.990 1.00 16.33 547 HIS A O 1
ATOM 1830 N N . TYR A 1 243 ? 57.315 17.825 11.330 1.00 17.30 548 TYR A N 1
ATOM 1831 C CA . TYR A 1 243 ? 57.760 17.740 9.952 1.00 16.82 548 TYR A CA 1
ATOM 1832 C C . TYR A 1 243 ? 58.960 18.616 9.788 1.00 16.69 548 TYR A C 1
ATOM 1833 O O . TYR A 1 243 ? 59.955 18.175 9.238 1.00 17.27 548 TYR A O 1
ATOM 1842 N N . ALA A 1 244 ? 58.905 19.871 10.232 1.00 15.80 549 ALA A N 1
ATOM 1843 C CA . ALA A 1 244 ? 60.107 20.732 10.121 1.00 15.38 549 ALA A CA 1
ATOM 1844 C C . ALA A 1 244 ? 61.354 20.124 10.790 1.00 15.26 549 ALA A C 1
ATOM 1845 O O . ALA A 1 244 ? 62.474 20.348 10.332 1.00 14.52 549 ALA A O 1
ATOM 1847 N N . THR A 1 245 ? 61.145 19.440 11.917 1.00 15.23 550 THR A N 1
ATOM 1848 C CA . THR A 1 245 ? 62.230 18.836 12.713 1.00 15.46 550 THR A CA 1
ATOM 1849 C C . THR A 1 245 ? 62.972 17.784 11.875 1.00 15.02 550 THR A C 1
ATOM 1850 O O . THR A 1 245 ? 64.172 17.745 11.876 1.00 15.81 550 THR A O 1
ATOM 1854 N N . CYS A 1 246 ? 62.237 16.983 11.132 1.00 15.73 551 CYS A N 1
ATOM 1855 C CA . CYS A 1 246 ? 62.818 15.948 10.242 1.00 16.27 551 CYS A CA 1
ATOM 1856 C C . CYS A 1 246 ? 63.540 16.564 9.049 1.00 16.80 551 CYS A C 1
ATOM 1857 O O . CYS A 1 246 ? 64.600 16.069 8.635 1.00 16.20 551 CYS A O 1
ATOM 1861 N N . LEU A 1 247 ? 63.013 17.656 8.493 1.00 15.46 552 LEU A N 1
ATOM 1862 C CA . LEU A 1 247 ? 63.657 18.344 7.386 1.00 15.97 552 LEU A CA 1
ATOM 1863 C C . LEU A 1 247 ? 64.954 18.967 7.805 1.00 15.90 552 LEU A C 1
ATOM 1864 O O . LEU A 1 247 ? 65.942 18.898 7.099 1.00 15.49 552 LEU A O 1
ATOM 1869 N N . GLU A 1 248 ? 64.939 19.614 8.957 1.00 15.67 553 GLU A N 1
ATOM 1870 C CA . GLU A 1 248 ? 66.106 20.323 9.455 1.00 15.68 553 GLU A CA 1
ATOM 1871 C C . GLU A 1 248 ? 67.144 19.324 9.968 1.00 15.70 553 GLU A C 1
ATOM 1872 O O . GLU A 1 248 ? 68.324 19.526 9.790 1.00 17.21 553 GLU A O 1
ATOM 1878 N N . GLY A 1 249 ? 66.714 18.252 10.576 1.00 15.64 554 GLY A N 1
ATOM 1879 C CA . GLY A 1 249 ? 67.658 17.209 10.969 1.00 16.08 554 GLY A CA 1
ATOM 1880 C C . GLY A 1 249 ? 68.331 16.553 9.767 1.00 16.53 554 GLY A C 1
ATOM 1881 O O . GLY A 1 249 ? 69.518 16.322 9.767 1.00 17.53 554 GLY A O 1
ATOM 1882 N N . ALA A 1 250 ? 67.553 16.276 8.724 1.00 16.08 555 ALA A N 1
ATOM 1883 C CA . ALA A 1 250 ? 68.094 15.763 7.474 1.00 16.89 555 ALA A CA 1
ATOM 1884 C C . ALA A 1 250 ? 69.063 16.710 6.820 1.00 16.61 555 ALA A C 1
ATOM 1885 O O . ALA A 1 250 ? 70.114 16.278 6.303 1.00 16.04 555 ALA A O 1
ATOM 1887 N N . LEU A 1 251 ? 68.705 17.989 6.788 1.00 16.61 556 LEU A N 1
ATOM 1888 C CA . LEU A 1 251 ? 69.624 18.997 6.299 1.00 16.82 556 LEU A CA 1
ATOM 1889 C C . LEU A 1 251 ? 70.900 19.008 7.105 1.00 17.83 556 LEU A C 1
ATOM 1890 O O . LEU A 1 251 ? 72.011 19.064 6.522 1.00 18.14 556 LEU A O 1
ATOM 1895 N N . LYS A 1 252 ? 70.793 19.005 8.428 1.00 17.08 557 LYS A N 1
ATOM 1896 C CA . LYS A 1 252 ? 72.012 19.023 9.263 1.00 17.52 557 LYS A CA 1
ATOM 1897 C C . LYS A 1 252 ? 73.010 17.883 8.977 1.00 18.32 557 LYS A C 1
ATOM 1898 O O . LYS A 1 252 ? 74.222 18.110 8.871 1.00 18.58 557 LYS A O 1
ATOM 1904 N N . ILE A 1 253 ? 72.483 16.680 8.833 1.00 17.76 558 ILE A N 1
ATOM 1905 C CA . ILE A 1 253 ? 73.290 15.472 8.561 1.00 17.56 558 ILE A CA 1
ATOM 1906 C C . ILE A 1 253 ? 73.897 15.595 7.146 1.00 18.80 558 ILE A C 1
ATOM 1907 O O . ILE A 1 253 ? 75.088 15.299 6.954 1.00 18.49 558 ILE A O 1
ATOM 1912 N N . LYS A 1 254 ? 73.130 16.077 6.159 1.00 17.72 559 LYS A N 1
ATOM 1913 C CA . LYS A 1 254 ? 73.742 16.362 4.854 1.00 17.96 559 LYS A CA 1
ATOM 1914 C C . LYS A 1 254 ? 74.866 17.369 4.997 1.00 17.71 559 LYS A C 1
ATOM 1915 O O . LYS A 1 254 ? 75.967 17.179 4.466 1.00 19.14 559 LYS A O 1
ATOM 1921 N N . GLU A 1 255 ? 74.594 18.482 5.679 1.00 17.79 560 GLU A N 1
ATOM 1922 C CA . GLU A 1 255 ? 75.518 19.612 5.685 1.00 18.08 560 GLU A CA 1
ATOM 1923 C C . GLU A 1 255 ? 76.951 19.238 6.124 1.00 18.53 560 GLU A C 1
ATOM 1924 O O . GLU A 1 255 ? 77.915 19.670 5.511 1.00 19.06 560 GLU A O 1
ATOM 1930 N N . ILE A 1 256 ? 77.060 18.512 7.227 1.00 18.70 561 ILE A N 1
ATOM 1931 C CA . ILE A 1 256 ? 78.377 18.330 7.883 1.00 18.76 561 ILE A CA 1
ATOM 1932 C C . ILE A 1 256 ? 78.883 16.906 7.928 1.00 19.45 561 ILE A C 1
ATOM 1933 O O . ILE A 1 256 ? 80.064 16.714 8.226 1.00 20.41 561 ILE A O 1
ATOM 1938 N N . THR A 1 257 ? 78.022 15.924 7.658 1.00 19.62 562 THR A N 1
ATOM 1939 C CA . THR A 1 257 ? 78.431 14.537 7.631 1.00 19.91 562 THR A CA 1
ATOM 1940 C C . THR A 1 257 ? 78.549 13.983 6.196 1.00 21.29 562 THR A C 1
ATOM 1941 O O . THR A 1 257 ? 79.244 12.974 5.969 1.00 21.44 562 THR A O 1
ATOM 1945 N N . TYR A 1 258 ? 77.826 14.597 5.261 1.00 21.34 563 TYR A N 1
ATOM 1946 C CA . TYR A 1 258 ? 77.754 14.168 3.861 1.00 21.56 563 TYR A CA 1
ATOM 1947 C C . TYR A 1 258 ? 77.080 12.833 3.623 1.00 22.10 563 TYR A C 1
ATOM 1948 O O . TYR A 1 258 ? 77.091 12.332 2.499 1.00 23.33 563 TYR A O 1
ATOM 1957 N N . MET A 1 259 ? 76.436 12.272 4.648 1.00 22.02 564 MET A N 1
ATOM 1958 C CA . MET A 1 259 ? 75.577 11.110 4.541 1.00 22.37 564 MET A CA 1
ATOM 1959 C C . MET A 1 259 ? 74.311 11.528 3.831 1.00 21.73 564 MET A C 1
ATOM 1960 O O . MET A 1 259 ? 73.932 12.701 3.853 1.00 21.56 564 MET A O 1
ATOM 1965 N N . HIS A 1 260 ? 73.660 10.589 3.194 1.00 20.61 565 HIS A N 1
ATOM 1966 C CA . HIS A 1 260 ? 72.452 10.914 2.421 1.00 20.12 565 HIS A CA 1
ATOM 1967 C C . HIS A 1 260 ? 71.242 10.745 3.328 1.00 17.90 565 HIS A C 1
ATOM 1968 O O . HIS A 1 260 ? 70.566 9.736 3.321 1.00 18.41 565 HIS A O 1
ATOM 1975 N N . SER A 1 261 ? 71.000 11.771 4.120 1.00 17.76 566 SER A N 1
ATOM 1976 C CA . SER A 1 261 ? 69.863 11.853 4.993 1.00 18.67 566 SER A CA 1
ATOM 1977 C C . SER A 1 261 ? 68.748 12.553 4.227 1.00 18.69 566 SER A C 1
ATOM 1978 O O . SER A 1 261 ? 69.011 13.554 3.527 1.00 18.29 566 SER A O 1
ATOM 1981 N N . GLU A 1 262 ? 67.535 12.020 4.372 1.00 18.36 567 GLU A N 1
ATOM 1982 C CA . GLU A 1 262 ? 66.350 12.593 3.753 1.00 18.52 567 GLU A CA 1
ATOM 1983 C C . GLU A 1 262 ? 65.193 12.696 4.762 1.00 17.61 567 GLU A C 1
ATOM 1984 O O . GLU A 1 262 ? 64.824 11.717 5.426 1.00 18.62 567 GLU A O 1
ATOM 1990 N N . GLY A 1 263 ? 64.596 13.884 4.852 1.00 17.44 568 GLY A N 1
ATOM 1991 C CA . GLY A 1 263 ? 63.385 14.058 5.637 1.00 17.91 568 GLY A CA 1
ATOM 1992 C C . GLY A 1 263 ? 62.159 13.587 4.874 1.00 18.33 568 GLY A C 1
ATOM 1993 O O . GLY A 1 263 ? 61.910 14.004 3.730 1.00 18.15 568 GLY A O 1
ATOM 1994 N N . ILE A 1 264 ? 61.379 12.753 5.509 1.00 18.04 569 ILE A N 1
ATOM 1995 C CA . ILE A 1 264 ? 60.188 12.145 4.917 1.00 18.72 569 ILE A CA 1
ATOM 1996 C C . ILE A 1 264 ? 58.975 12.524 5.748 1.00 18.69 569 ILE A C 1
ATOM 1997 O O . ILE A 1 264 ? 58.879 12.157 6.947 1.00 19.94 569 ILE A O 1
ATOM 2002 N N . LEU A 1 265 ? 58.022 13.198 5.131 1.00 19.16 570 LEU A N 1
ATOM 2003 C CA . LEU A 1 265 ? 56.741 13.453 5.767 1.00 18.22 570 LEU A CA 1
ATOM 2004 C C . LEU A 1 265 ? 56.062 12.145 6.120 1.00 17.54 570 LEU A C 1
ATOM 2005 O O . LEU A 1 265 ? 55.746 11.341 5.239 1.00 17.43 570 LEU A O 1
ATOM 2010 N N . ALA A 1 266 ? 55.777 11.918 7.390 1.00 17.88 571 ALA A N 1
ATOM 2011 C CA . ALA A 1 266 ? 55.388 10.588 7.839 1.00 18.93 571 ALA A CA 1
ATOM 2012 C C . ALA A 1 266 ? 54.100 10.098 7.224 1.00 19.08 571 ALA A C 1
ATOM 2013 O O . ALA A 1 266 ? 53.980 8.920 6.957 1.00 18.95 571 ALA A O 1
ATOM 2015 N N . GLY A 1 267 ? 53.149 10.984 6.961 1.00 19.27 572 GLY A N 1
ATOM 2016 C CA . GLY A 1 267 ? 51.937 10.584 6.246 1.00 19.59 572 GLY A CA 1
ATOM 2017 C C . GLY A 1 267 ? 52.134 10.194 4.785 1.00 19.64 572 GLY A C 1
ATOM 2018 O O . GLY A 1 267 ? 51.223 9.598 4.162 1.00 20.79 572 GLY A O 1
ATOM 2019 N N . GLU A 1 268 ? 53.285 10.536 4.213 1.00 19.88 573 GLU A N 1
ATOM 2020 C CA . GLU A 1 268 ? 53.615 10.156 2.833 1.00 20.95 573 GLU A CA 1
ATOM 2021 C C . GLU A 1 268 ? 54.463 8.906 2.756 1.00 22.07 573 GLU A C 1
ATOM 2022 O O . GLU A 1 268 ? 54.677 8.373 1.655 1.00 20.98 573 GLU A O 1
ATOM 2028 N N . LEU A 1 269 ? 54.915 8.418 3.921 1.00 21.77 574 LEU A N 1
ATOM 2029 C CA . LEU A 1 269 ? 55.688 7.177 3.994 1.00 23.12 574 LEU A CA 1
ATOM 2030 C C . LEU A 1 269 ? 55.087 6.072 3.133 1.00 22.74 574 LEU A C 1
ATOM 2031 O O . LEU A 1 269 ? 55.770 5.445 2.287 1.00 21.74 574 LEU A O 1
ATOM 2036 N N . LYS A 1 270 ? 53.801 5.834 3.328 1.00 22.99 575 LYS A N 1
ATOM 2037 C CA . LYS A 1 270 ? 53.147 4.741 2.663 1.00 24.32 575 LYS A CA 1
ATOM 2038 C C . LYS A 1 270 ? 53.025 4.925 1.162 1.00 23.66 575 LYS A C 1
ATOM 2039 O O . LYS A 1 270 ? 52.641 3.962 0.455 1.00 22.75 575 LYS A O 1
ATOM 2045 N N . HIS A 1 271 ? 53.356 6.128 0.661 1.00 22.29 576 HIS A N 1
ATOM 2046 C CA . HIS A 1 271 ? 53.147 6.421 -0.752 1.00 22.06 576 HIS A CA 1
ATOM 2047 C C . HIS A 1 271 ? 54.409 6.279 -1.563 1.00 21.97 576 HIS A C 1
ATOM 2048 O O . HIS A 1 271 ? 54.410 6.567 -2.766 1.00 23.75 576 HIS A O 1
ATOM 2055 N N . GLY A 1 272 ? 55.476 5.779 -0.965 1.00 21.27 577 GLY A N 1
ATOM 2056 C CA . GLY A 1 272 ? 56.680 5.522 -1.741 1.00 20.70 577 GLY A CA 1
ATOM 2057 C C . GLY A 1 272 ? 57.898 5.181 -0.937 1.00 20.64 577 GLY A C 1
ATOM 2058 O O . GLY A 1 272 ? 58.510 4.135 -1.154 1.00 19.51 577 GLY A O 1
ATOM 2059 N N . PRO A 1 273 ? 58.310 6.089 -0.040 1.00 20.67 578 PRO A N 1
ATOM 2060 C CA . PRO A 1 273 ? 59.466 5.859 0.821 1.00 20.98 578 PRO A CA 1
ATOM 2061 C C . PRO A 1 273 ? 59.474 4.544 1.596 1.00 20.43 578 PRO A C 1
ATOM 2062 O O . PRO A 1 273 ? 60.554 4.048 1.918 1.00 22.37 578 PRO A O 1
ATOM 2066 N N . LEU A 1 274 ? 58.314 3.971 1.892 1.00 20.50 579 LEU A N 1
ATOM 2067 C CA . LEU A 1 274 ? 58.277 2.714 2.616 1.00 20.87 579 LEU A CA 1
ATOM 2068 C C . LEU A 1 274 ? 58.946 1.617 1.809 1.00 20.92 579 LEU A C 1
ATOM 2069 O O . LEU A 1 274 ? 59.489 0.688 2.381 1.00 20.21 579 LEU A O 1
ATOM 2074 N N . ALA A 1 275 ? 58.968 1.723 0.477 1.00 20.23 580 ALA A N 1
ATOM 2075 C CA . ALA A 1 275 ? 59.694 0.685 -0.307 1.00 19.86 580 ALA A CA 1
ATOM 2076 C C . ALA A 1 275 ? 61.209 0.676 -0.043 1.00 20.47 580 ALA A C 1
ATOM 2077 O O . ALA A 1 275 ? 61.893 -0.311 -0.389 1.00 20.91 580 ALA A O 1
ATOM 2079 N N . LEU A 1 276 ? 61.761 1.766 0.514 1.00 20.34 581 LEU A N 1
ATOM 2080 C CA . LEU A 1 276 ? 63.166 1.817 0.902 1.00 20.87 581 LEU A CA 1
ATOM 2081 C C . LEU A 1 276 ? 63.419 1.152 2.256 1.00 20.82 581 LEU A C 1
ATOM 2082 O O . LEU A 1 276 ? 64.555 0.858 2.588 1.00 21.42 581 LEU A O 1
ATOM 2087 N N . VAL A 1 277 ? 62.362 0.888 3.019 1.00 21.14 582 VAL A N 1
ATOM 2088 C CA . VAL A 1 277 ? 62.542 0.357 4.377 1.00 21.78 582 VAL A CA 1
ATOM 2089 C C . VAL A 1 277 ? 62.770 -1.153 4.331 1.00 22.50 582 VAL A C 1
ATOM 2090 O O . VAL A 1 277 ? 61.973 -1.905 3.785 1.00 21.75 582 VAL A O 1
ATOM 2094 N N . ASP A 1 278 ? 63.879 -1.573 4.925 1.00 23.56 583 ASP A N 1
ATOM 2095 C CA . ASP A 1 278 ? 64.121 -2.969 5.254 1.00 24.52 583 ASP A CA 1
ATOM 2096 C C . ASP A 1 278 ? 65.087 -2.996 6.451 1.00 25.92 583 ASP A C 1
ATOM 2097 O O . ASP A 1 278 ? 65.357 -1.965 7.033 1.00 24.34 583 ASP A O 1
ATOM 2102 N N . LYS A 1 279 ? 65.651 -4.144 6.809 1.00 26.80 584 LYS A N 1
ATOM 2103 C CA . LYS A 1 279 ? 66.463 -4.159 8.035 1.00 27.51 584 LYS A CA 1
ATOM 2104 C C . LYS A 1 279 ? 67.754 -3.389 7.912 1.00 27.52 584 LYS A C 1
ATOM 2105 O O . LYS A 1 279 ? 68.375 -3.099 8.938 1.00 30.86 584 LYS A O 1
ATOM 2111 N N . LEU A 1 280 ? 68.187 -3.059 6.695 1.00 26.24 585 LEU A N 1
ATOM 2112 C CA . LEU A 1 280 ? 69.445 -2.355 6.490 1.00 25.76 585 LEU A CA 1
ATOM 2113 C C . LEU A 1 280 ? 69.371 -0.819 6.321 1.00 25.20 585 LEU A C 1
ATOM 2114 O O . LEU A 1 280 ? 70.375 -0.157 6.405 1.00 25.87 585 LEU A O 1
ATOM 2119 N N . MET A 1 281 ? 68.190 -0.264 6.119 1.00 23.61 586 MET A N 1
ATOM 2120 C CA . MET A 1 281 ? 68.053 1.198 5.953 1.00 22.46 586 MET A CA 1
ATOM 2121 C C . MET A 1 281 ? 67.874 1.873 7.309 1.00 21.16 586 MET A C 1
ATOM 2122 O O . MET A 1 281 ? 66.884 1.611 7.990 1.00 21.08 586 MET A O 1
ATOM 2127 N N . PRO A 1 282 ? 68.825 2.712 7.726 1.00 21.24 587 PRO A N 1
ATOM 2128 C CA . PRO A 1 282 ? 68.603 3.412 8.993 1.00 20.96 587 PRO A CA 1
ATOM 2129 C C . PRO A 1 282 ? 67.379 4.317 8.912 1.00 21.24 587 PRO A C 1
ATOM 2130 O O . PRO A 1 282 ? 67.167 4.955 7.881 1.00 19.96 587 PRO A O 1
ATOM 2134 N N . VAL A 1 283 ? 66.586 4.329 9.982 1.00 20.89 588 VAL A N 1
ATOM 2135 C CA . VAL A 1 283 ? 65.383 5.152 10.090 1.00 20.67 588 VAL A CA 1
ATOM 2136 C C . VAL A 1 283 ? 65.334 5.832 11.472 1.00 21.22 588 VAL A C 1
ATOM 2137 O O . VAL A 1 283 ? 65.554 5.186 12.509 1.00 21.95 588 VAL A O 1
ATOM 2141 N N . ILE A 1 284 ? 65.063 7.132 11.484 1.00 20.45 589 ILE A N 1
ATOM 2142 C CA . ILE A 1 284 ? 64.838 7.853 12.737 1.00 20.25 589 ILE A CA 1
ATOM 2143 C C . ILE A 1 284 ? 63.399 8.341 12.602 1.00 21.45 589 ILE A C 1
ATOM 2144 O O . ILE A 1 284 ? 63.064 8.983 11.594 1.00 19.82 589 ILE A O 1
ATOM 2149 N N . MET A 1 285 ? 62.556 8.048 13.585 1.00 19.90 590 MET A N 1
ATOM 2150 C CA . MET A 1 285 ? 61.202 8.534 13.581 1.00 22.19 590 MET A CA 1
ATOM 2151 C C . MET A 1 285 ? 61.016 9.446 14.780 1.00 21.88 590 MET A C 1
ATOM 2152 O O . MET A 1 285 ? 61.453 9.099 15.873 1.00 20.94 590 MET A O 1
ATOM 2157 N N . ILE A 1 286 ? 60.352 10.577 14.564 1.00 21.19 591 ILE A N 1
ATOM 2158 C CA . ILE A 1 286 ? 59.985 11.514 15.624 1.00 22.32 591 ILE A CA 1
ATOM 2159 C C . ILE A 1 286 ? 58.520 11.341 15.910 1.00 23.10 591 ILE A C 1
ATOM 2160 O O . ILE A 1 286 ? 57.723 11.403 14.990 1.00 21.63 591 ILE A O 1
ATOM 2165 N N . ILE A 1 287 ? 58.160 11.077 17.167 1.00 22.96 592 ILE A N 1
ATOM 2166 C CA . ILE A 1 287 ? 56.787 10.816 17.542 1.00 25.35 592 ILE A CA 1
ATOM 2167 C C . ILE A 1 287 ? 56.521 11.652 18.775 1.00 26.47 592 ILE A C 1
ATOM 2168 O O . ILE A 1 287 ? 57.120 11.391 19.822 1.00 26.87 592 ILE A O 1
ATOM 2173 N N . MET A 1 288 ? 55.652 12.642 18.672 1.00 28.20 593 MET A N 1
ATOM 2174 C CA . MET A 1 288 ? 55.305 13.425 19.866 1.00 29.46 593 MET A CA 1
ATOM 2175 C C . MET A 1 288 ? 53.832 13.236 20.273 1.00 30.59 593 MET A C 1
ATOM 2176 O O . MET A 1 288 ? 52.988 12.797 19.490 1.00 30.47 593 MET A O 1
ATOM 2181 N N . ARG A 1 289 ? 53.542 13.534 21.539 1.00 32.19 594 ARG A N 1
ATOM 2182 C CA . ARG A 1 289 ? 52.202 13.387 22.072 1.00 33.23 594 ARG A CA 1
ATOM 2183 C C . ARG A 1 289 ? 51.484 14.679 21.831 1.00 33.96 594 ARG A C 1
ATOM 2184 O O . ARG A 1 289 ? 51.294 15.511 22.727 1.00 34.75 594 ARG A O 1
ATOM 2192 N N . ASP A 1 290 ? 51.138 14.865 20.571 1.00 33.61 595 ASP A N 1
ATOM 2193 C CA . ASP A 1 290 ? 50.244 15.918 20.164 1.00 33.81 595 ASP A CA 1
ATOM 2194 C C . ASP A 1 290 ? 49.150 15.164 19.440 1.00 33.26 595 ASP A C 1
ATOM 2195 O O . ASP A 1 290 ? 49.068 13.951 19.575 1.00 33.05 595 ASP A O 1
ATOM 2200 N N . HIS A 1 291 ? 48.336 15.832 18.647 1.00 33.44 596 HIS A N 1
ATOM 2201 C CA . HIS A 1 291 ? 47.193 15.172 18.041 1.00 33.55 596 HIS A CA 1
ATOM 2202 C C . HIS A 1 291 ? 47.536 14.231 16.875 1.00 32.83 596 HIS A C 1
ATOM 2203 O O . HIS A 1 291 ? 46.657 13.553 16.353 1.00 32.47 596 HIS A O 1
ATOM 2210 N N . THR A 1 292 ? 48.794 14.192 16.443 1.00 31.95 597 THR A N 1
ATOM 2211 C CA . THR A 1 292 ? 49.222 13.223 15.400 1.00 30.47 597 THR A CA 1
ATOM 2212 C C . THR A 1 292 ? 49.709 11.870 15.938 1.00 30.41 597 THR A C 1
ATOM 2213 O O . THR A 1 292 ? 50.145 11.006 15.172 1.00 28.47 597 THR A O 1
ATOM 2217 N N . TYR A 1 293 ? 49.615 11.679 17.254 1.00 30.17 598 TYR A N 1
ATOM 2218 C CA . TYR A 1 293 ? 50.279 10.578 17.912 1.00 29.68 598 TYR A CA 1
ATOM 2219 C C . TYR A 1 293 ? 49.881 9.213 17.374 1.00 29.12 598 TYR A C 1
ATOM 2220 O O . TYR A 1 293 ? 50.751 8.444 17.016 1.00 28.31 598 TYR A O 1
ATOM 2229 N N . ALA A 1 294 ? 48.584 8.914 17.276 1.00 29.54 599 ALA A N 1
ATOM 2230 C CA . ALA A 1 294 ? 48.128 7.602 16.788 1.00 29.84 599 ALA A CA 1
ATOM 2231 C C . ALA A 1 294 ? 48.570 7.322 15.364 1.00 29.62 599 ALA A C 1
ATOM 2232 O O . ALA A 1 294 ? 48.889 6.196 15.015 1.00 29.09 599 ALA A O 1
ATOM 2234 N N . LYS A 1 295 ? 48.541 8.354 14.535 1.00 29.97 600 LYS A N 1
ATOM 2235 C CA . LYS A 1 295 ? 49.015 8.226 13.161 1.00 30.88 600 LYS A CA 1
ATOM 2236 C C . LYS A 1 295 ? 50.517 7.994 13.091 1.00 29.80 600 LYS A C 1
ATOM 2237 O O . LYS A 1 295 ? 50.981 7.229 12.251 1.00 29.71 600 LYS A O 1
ATOM 2243 N N . CYS A 1 296 ? 51.287 8.624 13.966 1.00 30.06 601 CYS A N 1
ATOM 2244 C CA . CYS A 1 296 ? 52.714 8.298 14.030 1.00 30.30 601 CYS A CA 1
ATOM 2245 C C . CYS A 1 296 ? 52.970 6.881 14.527 1.00 30.38 601 CYS A C 1
ATOM 2246 O O . CYS A 1 296 ? 53.838 6.181 13.995 1.00 28.69 601 CYS A O 1
ATOM 2249 N N . GLN A 1 297 ? 52.211 6.428 15.530 1.00 30.35 602 GLN A N 1
ATOM 2250 C CA . GLN A 1 297 ? 52.357 5.051 15.984 1.00 30.65 602 GLN A CA 1
ATOM 2251 C C . GLN A 1 297 ? 52.082 4.127 14.827 1.00 30.98 602 GLN A C 1
ATOM 2252 O O . GLN A 1 297 ? 52.760 3.151 14.660 1.00 31.05 602 GLN A O 1
ATOM 2258 N N . ASN A 1 298 ? 51.084 4.448 14.014 1.00 31.38 603 ASN A N 1
ATOM 2259 C CA . ASN A 1 298 ? 50.819 3.652 12.814 1.00 30.74 603 ASN A CA 1
ATOM 2260 C C . ASN A 1 298 ? 52.012 3.644 11.835 1.00 28.85 603 ASN A C 1
ATOM 2261 O O . ASN A 1 298 ? 52.338 2.620 11.286 1.00 28.30 603 ASN A O 1
ATOM 2266 N N . ALA A 1 299 ? 52.656 4.786 11.633 1.00 27.31 604 ALA A N 1
ATOM 2267 C CA . ALA A 1 299 ? 53.821 4.839 10.782 1.00 27.60 604 ALA A CA 1
ATOM 2268 C C . ALA A 1 299 ? 54.920 3.947 11.359 1.00 27.10 604 ALA A C 1
ATOM 2269 O O . ALA A 1 299 ? 55.595 3.259 10.611 1.00 25.77 604 ALA A O 1
ATOM 2271 N N . LEU A 1 300 ? 55.077 3.947 12.697 1.00 27.13 605 LEU A N 1
ATOM 2272 C CA . LEU A 1 300 ? 56.126 3.174 13.357 1.00 27.53 605 LEU A CA 1
ATOM 2273 C C . LEU A 1 300 ? 55.887 1.718 13.131 1.00 27.36 605 LEU A C 1
ATOM 2274 O O . LEU A 1 300 ? 56.805 0.993 12.786 1.00 27.32 605 LEU A O 1
ATOM 2279 N N . GLN A 1 301 ? 54.639 1.302 13.335 1.00 28.39 606 GLN A N 1
ATOM 2280 C CA . GLN A 1 301 ? 54.204 -0.073 13.148 1.00 30.34 606 GLN A CA 1
ATOM 2281 C C . GLN A 1 301 ? 54.474 -0.562 11.713 1.00 30.27 606 GLN A C 1
ATOM 2282 O O . GLN A 1 301 ? 54.936 -1.691 11.513 1.00 30.94 606 GLN A O 1
ATOM 2288 N N . GLN A 1 302 ? 54.206 0.291 10.724 1.00 30.60 607 GLN A N 1
ATOM 2289 C CA . GLN A 1 302 ? 54.502 -0.051 9.312 1.00 30.31 607 GLN A CA 1
ATOM 2290 C C . GLN A 1 302 ? 55.988 -0.271 9.087 1.00 29.51 607 GLN A C 1
ATOM 2291 O O . GLN A 1 302 ? 56.385 -1.242 8.473 1.00 29.86 607 GLN A O 1
ATOM 2297 N N . VAL A 1 303 ? 56.802 0.656 9.578 1.00 28.80 608 VAL A N 1
ATOM 2298 C CA . VAL A 1 303 ? 58.250 0.569 9.475 1.00 28.64 608 VAL A CA 1
ATOM 2299 C C . VAL A 1 303 ? 58.778 -0.709 10.107 1.00 28.65 608 VAL A C 1
ATOM 2300 O O . VAL A 1 303 ? 59.615 -1.383 9.507 1.00 28.46 608 VAL A O 1
ATOM 2304 N N . VAL A 1 304 ? 58.296 -1.042 11.305 1.00 29.17 609 VAL A N 1
ATOM 2305 C CA . VAL A 1 304 ? 58.705 -2.281 12.015 1.00 29.68 609 VAL A CA 1
ATOM 2306 C C . VAL A 1 304 ? 58.186 -3.536 11.279 1.00 30.86 609 VAL A C 1
ATOM 2307 O O . VAL A 1 304 ? 58.927 -4.524 11.130 1.00 31.08 609 VAL A O 1
ATOM 2311 N N . ALA A 1 305 ? 56.950 -3.465 10.778 1.00 31.29 610 ALA A N 1
ATOM 2312 C CA . ALA A 1 305 ? 56.326 -4.552 9.978 1.00 31.79 610 ALA A CA 1
ATOM 2313 C C . ALA A 1 305 ? 57.078 -4.915 8.690 1.00 32.54 610 ALA A C 1
ATOM 2314 O O . ALA A 1 305 ? 56.978 -6.065 8.199 1.00 33.39 610 ALA A O 1
ATOM 2316 N N . ARG A 1 306 ? 57.779 -3.930 8.132 1.00 32.50 611 ARG A N 1
ATOM 2317 C CA . ARG A 1 306 ? 58.652 -4.100 6.961 1.00 32.54 611 ARG A CA 1
ATOM 2318 C C . ARG A 1 306 ? 60.100 -4.283 7.379 1.00 31.89 611 ARG A C 1
ATOM 2319 O O . ARG A 1 306 ? 60.984 -4.084 6.590 1.00 31.27 611 ARG A O 1
ATOM 2327 N N . GLN A 1 307 ? 60.326 -4.676 8.629 1.00 31.54 612 GLN A N 1
ATOM 2328 C CA . GLN A 1 307 ? 61.643 -5.079 9.129 1.00 31.85 612 GLN A CA 1
ATOM 2329 C C . GLN A 1 307 ? 62.631 -3.948 9.381 1.00 30.80 612 GLN A C 1
ATOM 2330 O O . GLN A 1 307 ? 63.809 -4.192 9.583 1.00 31.14 612 GLN A O 1
ATOM 2336 N N . GLY A 1 308 ? 62.167 -2.701 9.389 1.00 29.14 613 GLY A N 1
ATOM 2337 C CA . GLY A 1 308 ? 63.034 -1.610 9.781 1.00 28.08 613 GLY A CA 1
ATOM 2338 C C . GLY A 1 308 ? 63.242 -1.635 11.280 1.00 26.92 613 GLY A C 1
ATOM 2339 O O . GLY A 1 308 ? 62.418 -2.176 12.012 1.00 25.50 613 GLY A O 1
ATOM 2340 N N . ARG A 1 309 ? 64.320 -0.999 11.715 1.00 26.57 614 ARG A N 1
ATOM 2341 C CA . ARG A 1 309 ? 64.788 -0.997 13.102 1.00 27.87 614 ARG A CA 1
ATOM 2342 C C . ARG A 1 309 ? 65.026 0.440 13.530 1.00 26.69 614 ARG A C 1
ATOM 2343 O O . ARG A 1 309 ? 66.159 0.870 13.700 1.00 27.57 614 ARG A O 1
ATOM 2351 N N . PRO A 1 310 ? 63.938 1.211 13.670 1.00 25.60 615 PRO A N 1
ATOM 2352 C CA . PRO A 1 310 ? 64.098 2.633 13.784 1.00 24.80 615 PRO A CA 1
ATOM 2353 C C . PRO A 1 310 ? 64.573 3.056 15.140 1.00 24.81 615 PRO A C 1
ATOM 2354 O O . PRO A 1 310 ? 64.298 2.366 16.142 1.00 24.10 615 PRO A O 1
ATOM 2358 N N . VAL A 1 311 ? 65.292 4.169 15.165 1.00 23.89 616 VAL A N 1
ATOM 2359 C CA . VAL A 1 311 ? 65.538 4.911 16.382 1.00 24.95 616 VAL A CA 1
ATOM 2360 C C . VAL A 1 311 ? 64.389 5.890 16.519 1.00 24.93 616 VAL A C 1
ATOM 2361 O O . VAL A 1 311 ? 64.063 6.592 15.559 1.00 24.53 616 VAL A O 1
ATOM 2365 N N . VAL A 1 312 ? 63.734 5.928 17.679 1.00 24.68 617 VAL A N 1
ATOM 2366 C CA . VAL A 1 312 ? 62.590 6.826 17.843 1.00 23.72 617 VAL A CA 1
ATOM 2367 C C . VAL A 1 312 ? 62.907 7.998 18.803 1.00 23.73 617 VAL A C 1
ATOM 2368 O O . VAL A 1 312 ? 63.403 7.780 19.921 1.00 24.29 617 VAL A O 1
ATOM 2372 N N . ILE A 1 313 ? 62.612 9.223 18.380 1.00 22.69 618 ILE A N 1
ATOM 2373 C CA . ILE A 1 313 ? 62.726 10.416 19.228 1.00 22.70 618 ILE A CA 1
ATOM 2374 C C . ILE A 1 313 ? 61.322 10.673 19.772 1.00 22.83 618 ILE A C 1
ATOM 2375 O O . ILE A 1 313 ? 60.363 10.909 19.015 1.00 22.52 618 ILE A O 1
ATOM 2380 N N . CYS A 1 314 ? 61.160 10.521 21.083 1.00 22.58 619 CYS A N 1
ATOM 2381 C CA . CYS A 1 314 ? 59.863 10.649 21.680 1.00 22.96 619 CYS A CA 1
ATOM 2382 C C . CYS A 1 314 ? 60.014 11.422 22.960 1.00 24.66 619 CYS A C 1
ATOM 2383 O O . CYS A 1 314 ? 61.129 11.733 23.385 1.00 23.10 619 CYS A O 1
ATOM 2386 N N . ASP A 1 315 ? 58.885 11.779 23.560 1.00 26.34 620 ASP A N 1
ATOM 2387 C CA . ASP A 1 315 ? 58.979 12.493 24.806 1.00 28.85 620 ASP A CA 1
ATOM 2388 C C . ASP A 1 315 ? 59.138 11.523 25.993 1.00 28.61 620 ASP A C 1
ATOM 2389 O O . ASP A 1 315 ? 58.681 10.380 25.963 1.00 27.45 620 ASP A O 1
ATOM 2394 N N . LYS A 1 316 ? 59.854 11.984 27.003 1.00 29.59 621 LYS A N 1
ATOM 2395 C CA . LYS A 1 316 ? 60.152 11.202 28.200 1.00 31.69 621 LYS A CA 1
ATOM 2396 C C . LYS A 1 316 ? 58.935 10.624 28.876 1.00 31.71 621 LYS A C 1
ATOM 2397 O O . LYS A 1 316 ? 59.063 9.669 29.598 1.00 32.37 621 LYS A O 1
ATOM 2403 N N . GLU A 1 317 ? 57.786 11.274 28.745 1.00 32.80 622 GLU A N 1
ATOM 2404 C CA . GLU A 1 317 ? 56.594 10.824 29.438 1.00 33.87 622 GLU A CA 1
ATOM 2405 C C . GLU A 1 317 ? 55.695 9.946 28.550 1.00 34.06 622 GLU A C 1
ATOM 2406 O O . GLU A 1 317 ? 54.578 9.612 28.942 1.00 33.80 622 GLU A O 1
ATOM 2412 N N . ASP A 1 318 ? 56.178 9.580 27.360 1.00 33.58 623 ASP A N 1
ATOM 2413 C CA . ASP A 1 318 ? 55.426 8.764 26.406 1.00 34.16 623 ASP A CA 1
ATOM 2414 C C . ASP A 1 318 ? 55.688 7.332 26.790 1.00 34.49 623 ASP A C 1
ATOM 2415 O O . ASP A 1 318 ? 56.491 6.641 26.181 1.00 32.70 623 ASP A O 1
ATOM 2420 N N . THR A 1 319 ? 54.986 6.895 27.835 1.00 35.91 624 THR A N 1
ATOM 2421 C CA . THR A 1 319 ? 55.193 5.567 28.406 1.00 36.74 624 THR A CA 1
ATOM 2422 C C . THR A 1 319 ? 55.018 4.457 27.366 1.00 37.34 624 THR A C 1
ATOM 2423 O O . THR A 1 319 ? 55.850 3.543 27.286 1.00 36.30 624 THR A O 1
ATOM 2427 N N . GLU A 1 320 ? 53.968 4.530 26.546 1.00 38.10 625 GLU A N 1
ATOM 2428 C CA . GLU A 1 320 ? 53.717 3.404 25.642 1.00 39.20 625 GLU A CA 1
ATOM 2429 C C . GLU A 1 320 ? 54.805 3.176 24.556 1.00 39.49 625 GLU A C 1
ATOM 2430 O O . GLU A 1 320 ? 55.188 2.035 24.322 1.00 39.76 625 GLU A O 1
ATOM 2436 N N . THR A 1 321 ? 55.334 4.219 23.911 1.00 38.75 626 THR A N 1
ATOM 2437 C CA . THR A 1 321 ? 56.383 3.951 22.916 1.00 38.49 626 THR A CA 1
ATOM 2438 C C . THR A 1 321 ? 57.716 3.671 23.582 1.00 39.01 626 THR A C 1
ATOM 2439 O O . THR A 1 321 ? 58.557 2.961 23.027 1.00 39.10 626 THR A O 1
ATOM 2443 N N . ILE A 1 322 ? 57.916 4.191 24.788 1.00 39.19 627 ILE A N 1
ATOM 2444 C CA . ILE A 1 322 ? 59.109 3.813 25.541 1.00 39.92 627 ILE A CA 1
ATOM 2445 C C . ILE A 1 322 ? 59.023 2.318 25.896 1.00 40.95 627 ILE A C 1
ATOM 2446 O O . ILE A 1 322 ? 59.995 1.577 25.694 1.00 40.32 627 ILE A O 1
ATOM 2451 N N . LYS A 1 323 ? 57.850 1.898 26.391 1.00 42.25 628 LYS A N 1
ATOM 2452 C CA . LYS A 1 323 ? 57.569 0.483 26.738 1.00 43.47 628 LYS A CA 1
ATOM 2453 C C . LYS A 1 323 ? 57.813 -0.466 25.564 1.00 44.33 628 LYS A C 1
ATOM 2454 O O . LYS A 1 323 ? 58.433 -1.509 25.727 1.00 45.26 628 LYS A O 1
ATOM 2460 N N . ASN A 1 324 ? 57.345 -0.074 24.379 1.00 45.18 629 ASN A N 1
ATOM 2461 C CA . ASN A 1 324 ? 57.257 -0.972 23.215 1.00 45.80 629 ASN A CA 1
ATOM 2462 C C . ASN A 1 324 ? 58.271 -0.741 22.102 1.00 46.12 629 ASN A C 1
ATOM 2463 O O . ASN A 1 324 ? 58.153 -1.351 21.052 1.00 46.78 629 ASN A O 1
ATOM 2468 N N . THR A 1 325 ? 59.252 0.130 22.310 1.00 46.27 630 THR A N 1
ATOM 2469 C CA . THR A 1 325 ? 60.249 0.420 21.272 1.00 46.41 630 THR A CA 1
ATOM 2470 C C . THR A 1 325 ? 61.608 0.378 21.904 1.00 46.49 630 THR A C 1
ATOM 2471 O O . THR A 1 325 ? 61.803 0.967 22.959 1.00 47.12 630 THR A O 1
ATOM 2475 N N . LYS A 1 326 ? 62.558 -0.295 21.259 1.00 46.65 631 LYS A N 1
ATOM 2476 C CA . LYS A 1 326 ? 63.854 -0.557 21.888 1.00 46.40 631 LYS A CA 1
ATOM 2477 C C . LYS A 1 326 ? 64.803 0.624 21.893 1.00 45.95 631 LYS A C 1
ATOM 2478 O O . LYS A 1 326 ? 65.469 0.885 22.903 1.00 46.01 631 LYS A O 1
ATOM 2484 N N . ARG A 1 327 ? 64.905 1.324 20.761 1.00 44.58 632 ARG A N 1
ATOM 2485 C CA . ARG A 1 327 ? 65.832 2.449 20.652 1.00 42.99 632 ARG A CA 1
ATOM 2486 C C . ARG A 1 327 ? 65.032 3.763 20.690 1.00 41.23 632 ARG A C 1
ATOM 2487 O O . ARG A 1 327 ? 64.379 4.126 19.707 1.00 40.54 632 ARG A O 1
ATOM 2495 N N . THR A 1 328 ? 65.055 4.436 21.844 1.00 38.39 633 THR A N 1
ATOM 2496 C CA . THR A 1 328 ? 64.400 5.731 21.998 1.00 35.84 633 THR A CA 1
ATOM 2497 C C . THR A 1 328 ? 65.374 6.790 22.502 1.00 33.93 633 THR A C 1
ATOM 2498 O O . THR A 1 328 ? 66.250 6.511 23.334 1.00 34.05 633 THR A O 1
ATOM 2502 N N . ILE A 1 329 ? 65.243 7.992 21.945 1.00 29.94 634 ILE A N 1
ATOM 2503 C CA . ILE A 1 329 ? 65.959 9.174 22.386 1.00 28.85 634 ILE A CA 1
ATOM 2504 C C . ILE A 1 329 ? 64.875 10.021 23.020 1.00 27.27 634 ILE A C 1
ATOM 2505 O O . ILE A 1 329 ? 63.967 10.482 22.329 1.00 25.16 634 ILE A O 1
ATOM 2510 N N . LYS A 1 330 ? 64.945 10.173 24.345 1.00 25.76 635 LYS A N 1
ATOM 2511 C CA . LYS A 1 330 ? 63.802 10.645 25.145 1.00 26.46 635 LYS A CA 1
ATOM 2512 C C . LYS A 1 330 ? 63.997 12.106 25.470 1.00 26.10 635 LYS A C 1
ATOM 2513 O O . LYS A 1 330 ? 64.872 12.434 26.263 1.00 26.61 635 LYS A O 1
ATOM 2519 N N . VAL A 1 331 ? 63.190 13.001 24.893 1.00 24.05 636 VAL A N 1
ATOM 2520 C CA . VAL A 1 331 ? 63.322 14.423 25.155 1.00 23.14 636 VAL A CA 1
ATOM 2521 C C . VAL A 1 331 ? 62.222 14.927 26.124 1.00 22.53 636 VAL A C 1
ATOM 2522 O O . VAL A 1 331 ? 61.176 14.277 26.253 1.00 21.39 636 VAL A O 1
ATOM 2526 N N . PRO A 1 332 ? 62.473 16.051 26.811 1.00 21.18 637 PRO A N 1
ATOM 2527 C CA . PRO A 1 332 ? 61.443 16.542 27.715 1.00 22.21 637 PRO A CA 1
ATOM 2528 C C . PRO A 1 332 ? 60.170 16.952 26.981 1.00 22.40 637 PRO A C 1
ATOM 2529 O O . PRO A 1 332 ? 60.222 17.371 25.802 1.00 21.20 637 PRO A O 1
ATOM 2533 N N . HIS A 1 333 ? 59.032 16.785 27.661 1.00 23.62 638 HIS A N 1
ATOM 2534 C CA . HIS A 1 333 ? 57.746 17.197 27.142 1.00 24.15 638 HIS A CA 1
ATOM 2535 C C . HIS A 1 333 ? 57.551 18.725 27.240 1.00 24.23 638 HIS A C 1
ATOM 2536 O O . HIS A 1 333 ? 57.813 19.349 28.269 1.00 22.83 638 HIS A O 1
ATOM 2543 N N . SER A 1 334 ? 57.046 19.338 26.151 1.00 23.47 639 SER A N 1
ATOM 2544 C CA . SER A 1 334 ? 56.711 20.759 26.149 1.00 22.71 639 SER A CA 1
ATOM 2545 C C . SER A 1 334 ? 55.346 20.906 25.450 1.00 22.37 639 SER A C 1
ATOM 2546 O O . SER A 1 334 ? 54.677 19.904 25.105 1.00 22.22 639 SER A O 1
ATOM 2549 N N . VAL A 1 335 ? 54.930 22.135 25.248 1.00 22.53 640 VAL A N 1
ATOM 2550 C CA . VAL A 1 335 ? 53.670 22.366 24.508 1.00 21.58 640 VAL A CA 1
ATOM 2551 C C . VAL A 1 335 ? 53.880 22.004 23.042 1.00 21.27 640 VAL A C 1
ATOM 2552 O O . VAL A 1 335 ? 55.003 22.102 22.522 1.00 18.87 640 VAL A O 1
ATOM 2556 N N . ASP A 1 336 ? 52.809 21.515 22.420 1.00 20.80 641 ASP A N 1
ATOM 2557 C CA . ASP A 1 336 ? 52.897 20.954 21.077 1.00 20.29 641 ASP A CA 1
ATOM 2558 C C . ASP A 1 336 ? 53.653 21.849 20.101 1.00 19.75 641 ASP A C 1
ATOM 2559 O O . ASP A 1 336 ? 54.517 21.368 19.404 1.00 20.82 641 ASP A O 1
ATOM 2564 N N . CYS A 1 337 ? 53.345 23.141 20.083 1.00 18.33 642 CYS A N 1
ATOM 2565 C CA . CYS A 1 337 ? 53.952 24.101 19.155 1.00 18.38 642 CYS A CA 1
ATOM 2566 C C . CYS A 1 337 ? 55.348 24.584 19.543 1.00 17.86 642 CYS A C 1
ATOM 2567 O O . CYS A 1 337 ? 55.941 25.326 18.793 1.00 16.67 642 CYS A O 1
ATOM 2570 N N . LEU A 1 338 ? 55.894 24.139 20.690 1.00 17.89 643 LEU A N 1
ATOM 2571 C CA . LEU A 1 338 ? 57.292 24.416 21.067 1.00 18.16 643 LEU A CA 1
ATOM 2572 C C . LEU A 1 338 ? 58.184 23.159 21.049 1.00 17.27 643 LEU A C 1
ATOM 2573 O O . LEU A 1 338 ? 59.389 23.261 21.132 1.00 17.51 643 LEU A O 1
ATOM 2578 N N . GLN A 1 339 ? 57.576 21.997 20.995 1.00 17.75 644 GLN A N 1
ATOM 2579 C CA . GLN A 1 339 ? 58.284 20.726 21.155 1.00 18.82 644 GLN A CA 1
ATOM 2580 C C . GLN A 1 339 ? 59.409 20.557 20.116 1.00 19.53 644 GLN A C 1
ATOM 2581 O O . GLN A 1 339 ? 60.435 19.919 20.393 1.00 18.41 644 GLN A O 1
ATOM 2587 N N . GLY A 1 340 ? 59.233 21.117 18.916 1.00 19.09 645 GLY A N 1
ATOM 2588 C CA . GLY A 1 340 ? 60.255 20.982 17.878 1.00 19.13 645 GLY A CA 1
ATOM 2589 C C . GLY A 1 340 ? 61.552 21.681 18.203 1.00 18.37 645 GLY A C 1
ATOM 2590 O O . GLY A 1 340 ? 62.576 21.379 17.606 1.00 18.21 645 GLY A O 1
ATOM 2591 N N . ILE A 1 341 ? 61.515 22.661 19.109 1.00 18.48 646 ILE A N 1
ATOM 2592 C CA . ILE A 1 341 ? 62.727 23.316 19.589 1.00 19.01 646 ILE A CA 1
ATOM 2593 C C . ILE A 1 341 ? 63.561 22.271 20.336 1.00 18.92 646 ILE A C 1
ATOM 2594 O O . ILE A 1 341 ? 64.774 22.205 20.144 1.00 21.18 646 ILE A O 1
ATOM 2599 N N . LEU A 1 342 ? 62.904 21.448 21.151 1.00 17.91 647 LEU A N 1
ATOM 2600 C CA . LEU A 1 342 ? 63.594 20.382 21.897 1.00 18.65 647 LEU A CA 1
ATOM 2601 C C . LEU A 1 342 ? 64.004 19.223 21.019 1.00 19.13 647 LEU A C 1
ATOM 2602 O O . LEU A 1 342 ? 65.101 18.711 21.171 1.00 18.48 647 LEU A O 1
ATOM 2607 N N . SER A 1 343 ? 63.112 18.802 20.119 1.00 18.83 648 SER A N 1
ATOM 2608 C CA . SER A 1 343 ? 63.292 17.583 19.338 1.00 18.70 648 SER A CA 1
ATOM 2609 C C . SER A 1 343 ? 64.333 17.692 18.237 1.00 18.55 648 SER A C 1
ATOM 2610 O O . SER A 1 343 ? 64.877 16.672 17.810 1.00 17.91 648 SER A O 1
ATOM 2613 N N . VAL A 1 344 ? 64.610 18.912 17.782 1.00 18.21 649 VAL A N 1
ATOM 2614 C CA . VAL A 1 344 ? 65.666 19.151 16.801 1.00 18.29 649 VAL A CA 1
ATOM 2615 C C . VAL A 1 344 ? 67.066 19.024 17.438 1.00 19.14 649 VAL A C 1
ATOM 2616 O O . VAL A 1 344 ? 68.042 18.704 16.755 1.00 18.07 649 VAL A O 1
ATOM 2620 N N . ILE A 1 345 ? 67.170 19.218 18.751 1.00 17.78 650 ILE A N 1
ATOM 2621 C CA . ILE A 1 345 ? 68.505 19.359 19.321 1.00 17.55 650 ILE A CA 1
ATOM 2622 C C . ILE A 1 345 ? 69.308 18.074 19.263 1.00 17.81 650 ILE A C 1
ATOM 2623 O O . ILE A 1 345 ? 70.474 18.126 18.942 1.00 17.93 650 ILE A O 1
ATOM 2628 N N . PRO A 1 346 ? 68.690 16.927 19.532 1.00 17.65 651 PRO A N 1
ATOM 2629 C CA . PRO A 1 346 ? 69.411 15.674 19.348 1.00 17.60 651 PRO A CA 1
ATOM 2630 C C . PRO A 1 346 ? 69.840 15.443 17.915 1.00 18.06 651 PRO A C 1
ATOM 2631 O O . PRO A 1 346 ? 70.829 14.802 17.707 1.00 17.08 651 PRO A O 1
ATOM 2635 N N . LEU A 1 347 ? 69.110 15.987 16.943 1.00 17.41 652 LEU A N 1
ATOM 2636 C CA . LEU A 1 347 ? 69.521 15.879 15.560 1.00 18.10 652 LEU A CA 1
ATOM 2637 C C . LEU A 1 347 ? 70.686 16.786 15.236 1.00 17.63 652 LEU A C 1
ATOM 2638 O O . LEU A 1 347 ? 71.517 16.418 14.421 1.00 18.26 652 LEU A O 1
ATOM 2643 N N . GLN A 1 348 ? 70.731 17.980 15.817 1.00 17.33 653 GLN A N 1
ATOM 2644 C CA . GLN A 1 348 ? 71.872 18.884 15.692 1.00 17.44 653 GLN A CA 1
ATOM 2645 C C . GLN A 1 348 ? 73.105 18.180 16.275 1.00 17.69 653 GLN A C 1
ATOM 2646 O O . GLN A 1 348 ? 74.195 18.154 15.657 1.00 18.01 653 GLN A O 1
ATOM 2652 N N . LEU A 1 349 ? 72.923 17.598 17.452 1.00 17.24 654 LEU A N 1
ATOM 2653 C CA . LEU A 1 349 ? 74.048 16.898 18.141 1.00 18.16 654 LEU A CA 1
ATOM 2654 C C . LEU A 1 349 ? 74.465 15.648 17.367 1.00 18.26 654 LEU A C 1
ATOM 2655 O O . LEU A 1 349 ? 75.667 15.315 17.308 1.00 19.74 654 LEU A O 1
ATOM 2660 N N . LEU A 1 350 ? 73.503 14.907 16.836 1.00 19.06 655 LEU A N 1
ATOM 2661 C CA . LEU A 1 350 ? 73.817 13.681 16.029 1.00 18.91 655 LEU A CA 1
ATOM 2662 C C . LEU A 1 350 ? 74.687 14.055 14.817 1.00 19.18 655 LEU A C 1
ATOM 2663 O O . LEU A 1 350 ? 75.733 13.434 14.577 1.00 19.50 655 LEU A O 1
ATOM 2668 N N . ALA A 1 351 ? 74.288 15.091 14.077 1.00 18.39 656 ALA A N 1
ATOM 2669 C CA . ALA A 1 351 ? 75.071 15.567 12.940 1.00 17.53 656 ALA A CA 1
ATOM 2670 C C . ALA A 1 351 ? 76.478 15.906 13.371 1.00 18.52 656 ALA A C 1
ATOM 2671 O O . ALA A 1 351 ? 77.452 15.530 12.688 1.00 18.38 656 ALA A O 1
ATOM 2673 N N . PHE A 1 352 ? 76.580 16.632 14.496 1.00 18.37 657 PHE A N 1
ATOM 2674 C CA . PHE A 1 352 ? 77.861 17.073 15.057 1.00 18.80 657 PHE A CA 1
ATOM 2675 C C . PHE A 1 352 ? 78.773 15.876 15.318 1.00 19.04 657 PHE A C 1
ATOM 2676 O O . PHE A 1 352 ? 79.935 15.847 14.843 1.00 19.57 657 PHE A O 1
ATOM 2684 N N . HIS A 1 353 ? 78.254 14.908 16.075 1.00 19.21 658 HIS A N 1
ATOM 2685 C CA . HIS A 1 353 ? 79.050 13.746 16.479 1.00 19.84 658 HIS A CA 1
ATOM 2686 C C . HIS A 1 353 ? 79.424 12.817 15.322 1.00 20.47 658 HIS A C 1
ATOM 2687 O O . HIS A 1 353 ? 80.532 12.280 15.296 1.00 21.11 658 HIS A O 1
ATOM 2694 N N . LEU A 1 354 ? 78.507 12.631 14.382 1.00 19.98 659 LEU A N 1
ATOM 2695 C CA . LEU A 1 354 ? 78.792 11.949 13.118 1.00 20.19 659 LEU A CA 1
ATOM 2696 C C . LEU A 1 354 ? 79.903 12.592 12.325 1.00 20.53 659 LEU A C 1
ATOM 2697 O O . LEU A 1 354 ? 80.776 11.863 11.796 1.00 22.26 659 LEU A O 1
ATOM 2702 N N . ALA A 1 355 ? 79.866 13.923 12.182 1.00 21.02 660 ALA A N 1
ATOM 2703 C CA . ALA A 1 355 ? 80.897 14.683 11.498 1.00 20.97 660 ALA A CA 1
ATOM 2704 C C . ALA A 1 355 ? 82.260 14.455 12.173 1.00 21.84 660 ALA A C 1
ATOM 2705 O O . ALA A 1 355 ? 83.278 14.204 11.490 1.00 21.45 660 ALA A O 1
ATOM 2707 N N . VAL A 1 356 ? 82.265 14.544 13.500 1.00 21.67 661 VAL A N 1
ATOM 2708 C CA . VAL A 1 356 ? 83.502 14.288 14.284 1.00 22.99 661 VAL A CA 1
ATOM 2709 C C . VAL A 1 356 ? 84.024 12.873 14.061 1.00 23.26 661 VAL A C 1
ATOM 2710 O O . VAL A 1 356 ? 85.208 12.712 13.750 1.00 24.05 661 VAL A O 1
ATOM 2714 N N . LEU A 1 357 ? 83.176 11.861 14.195 1.00 23.28 662 LEU A N 1
ATOM 2715 C CA . LEU A 1 357 ? 83.600 10.487 13.907 1.00 24.17 662 LEU A CA 1
ATOM 2716 C C . LEU A 1 357 ? 84.192 10.298 12.500 1.00 25.53 662 LEU A C 1
ATOM 2717 O O . LEU A 1 357 ? 85.083 9.466 12.285 1.00 25.53 662 LEU A O 1
ATOM 2722 N N . ARG A 1 358 ? 83.698 11.052 11.532 1.00 25.35 663 ARG A N 1
ATOM 2723 C CA . ARG A 1 358 ? 84.184 10.925 10.172 1.00 26.12 663 ARG A CA 1
ATOM 2724 C C . ARG A 1 358 ? 85.381 11.783 9.837 1.00 25.86 663 ARG A C 1
ATOM 2725 O O . ARG A 1 358 ? 85.861 11.753 8.699 1.00 27.58 663 ARG A O 1
ATOM 2733 N N . GLY A 1 359 ? 85.853 12.584 10.769 1.00 25.49 664 GLY A N 1
ATOM 2734 C CA . GLY A 1 359 ? 87.020 13.427 10.510 1.00 26.69 664 GLY A CA 1
ATOM 2735 C C . GLY A 1 359 ? 86.753 14.680 9.708 1.00 27.00 664 GLY A C 1
ATOM 2736 O O . GLY A 1 359 ? 87.660 15.260 9.116 1.00 27.60 664 GLY A O 1
ATOM 2737 N N . TYR A 1 360 ? 85.503 15.133 9.707 1.00 26.91 665 TYR A N 1
ATOM 2738 C CA . TYR A 1 360 ? 85.120 16.281 8.890 1.00 27.33 665 TYR A CA 1
ATOM 2739 C C . TYR A 1 360 ? 85.025 17.549 9.711 1.00 27.14 665 TYR A C 1
ATOM 2740 O O . TYR A 1 360 ? 84.790 17.489 10.898 1.00 26.91 665 TYR A O 1
ATOM 2749 N N . ASP A 1 361 ? 85.172 18.691 9.050 1.00 26.87 666 ASP A N 1
ATOM 2750 C CA . ASP A 1 361 ? 85.187 19.970 9.730 1.00 26.98 666 ASP A CA 1
ATOM 2751 C C . ASP A 1 361 ? 83.744 20.351 10.017 1.00 26.04 666 ASP A C 1
ATOM 2752 O O . ASP A 1 361 ? 82.953 20.555 9.087 1.00 26.53 666 ASP A O 1
ATOM 2757 N N . VAL A 1 362 ? 83.397 20.437 11.295 1.00 25.61 667 VAL A N 1
ATOM 2758 C CA . VAL A 1 362 ? 82.007 20.723 11.636 1.00 24.78 667 VAL A CA 1
ATOM 2759 C C . VAL A 1 362 ? 81.598 22.151 11.404 1.00 23.99 667 VAL A C 1
ATOM 2760 O O . VAL A 1 362 ? 80.404 22.411 11.152 1.00 24.45 667 VAL A O 1
ATOM 2764 N N . ASP A 1 363 ? 82.520 23.099 11.569 1.00 22.65 668 ASP A N 1
ATOM 2765 C CA . ASP A 1 363 ? 82.178 24.517 11.416 1.00 22.44 668 ASP A CA 1
ATOM 2766 C C . ASP A 1 363 ? 82.214 24.929 9.944 1.00 21.70 668 ASP A C 1
ATOM 2767 O O . ASP A 1 363 ? 81.422 25.759 9.517 1.00 21.58 668 ASP A O 1
ATOM 2772 N N . PHE A 1 364 ? 83.116 24.345 9.163 1.00 21.62 669 PHE A N 1
ATOM 2773 C CA . PHE A 1 364 ? 83.345 24.805 7.792 1.00 21.99 669 PHE A CA 1
ATOM 2774 C C . PHE A 1 364 ? 83.329 23.622 6.829 1.00 22.14 669 PHE A C 1
ATOM 2775 O O . PHE A 1 364 ? 84.374 23.193 6.290 1.00 22.11 669 PHE A O 1
ATOM 2783 N N . PRO A 1 365 ? 82.145 23.037 6.645 1.00 20.79 670 PRO A N 1
ATOM 2784 C CA . PRO A 1 365 ? 82.068 21.865 5.761 1.00 20.94 670 PRO A CA 1
ATOM 2785 C C . PRO A 1 365 ? 82.359 22.194 4.297 1.00 21.11 670 PRO A C 1
ATOM 2786 O O . PRO A 1 365 ? 82.326 23.357 3.900 1.00 20.25 670 PRO A O 1
ATOM 2790 N N . ARG A 1 366 ? 82.587 21.150 3.512 1.00 21.45 671 ARG A N 1
ATOM 2791 C CA . ARG A 1 366 ? 82.921 21.325 2.116 1.00 21.39 671 ARG A CA 1
ATOM 2792 C C . ARG A 1 366 ? 81.704 21.854 1.374 1.00 22.03 671 ARG A C 1
ATOM 2793 O O . ARG A 1 366 ? 80.561 21.475 1.674 1.00 23.83 671 ARG A O 1
ATOM 2801 N N . ASN A 1 367 ? 81.957 22.728 0.417 1.00 22.00 672 ASN A N 1
ATOM 2802 C CA . ASN A 1 367 ? 80.987 23.078 -0.647 1.00 21.77 672 ASN A CA 1
ATOM 2803 C C . ASN A 1 367 ? 79.912 24.054 -0.176 1.00 21.97 672 ASN A C 1
ATOM 2804 O O . ASN A 1 367 ? 79.058 24.415 -0.963 1.00 22.05 672 ASN A O 1
ATOM 2809 N N . LEU A 1 368 ? 79.976 24.503 1.076 1.00 22.25 673 LEU A N 1
ATOM 2810 C CA . LEU A 1 368 ? 78.923 25.359 1.654 1.00 21.84 673 LEU A CA 1
ATOM 2811 C C . LEU A 1 368 ? 79.4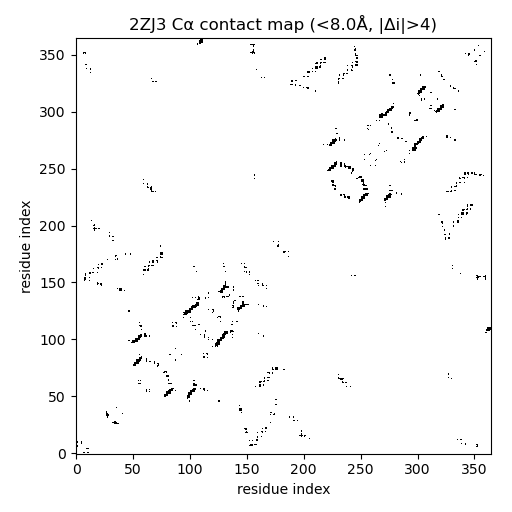72 26.654 2.197 1.00 22.32 673 LEU A C 1
ATOM 2812 O O . LEU A 1 368 ? 80.658 26.750 2.497 1.00 22.27 673 LEU A O 1
ATOM 2817 N N . ALA A 1 369 ? 78.606 27.666 2.324 1.00 21.80 674 ALA A N 1
ATOM 2818 C CA . ALA A 1 369 ? 78.990 28.997 2.821 1.00 21.44 674 ALA A CA 1
ATOM 2819 C C . ALA A 1 369 ? 78.025 29.421 3.924 1.00 21.39 674 ALA A C 1
ATOM 2820 O O . ALA A 1 369 ? 76.882 28.968 3.965 1.00 22.75 674 ALA A O 1
ATOM 2822 N N . LYS A 1 370 ? 78.464 30.261 4.832 1.00 21.73 675 LYS A N 1
ATOM 2823 C CA . LYS A 1 370 ? 77.542 30.755 5.862 1.00 22.13 675 LYS A CA 1
ATOM 2824 C C . LYS A 1 370 ? 76.395 31.553 5.229 1.00 22.54 675 LYS A C 1
ATOM 2825 O O . LYS A 1 370 ? 75.251 31.490 5.695 1.00 21.34 675 LYS A O 1
ATOM 2831 N N . SER A 1 371 ? 76.707 32.302 4.167 1.00 23.69 676 SER A N 1
ATOM 2832 C CA . SER A 1 371 ? 75.714 33.115 3.462 1.00 24.72 676 SER A CA 1
ATOM 2833 C C . SER A 1 371 ? 76.064 33.154 1.982 1.00 25.42 676 SER A C 1
ATOM 2834 O O . SER A 1 371 ? 77.212 33.403 1.622 1.00 24.95 676 SER A O 1
ATOM 2837 N N . VAL A 1 372 ? 75.080 32.900 1.139 1.00 25.82 677 VAL A N 1
ATOM 2838 C CA . VAL A 1 372 ? 75.249 32.900 -0.311 1.00 26.86 677 VAL A CA 1
ATOM 2839 C C . VAL A 1 372 ? 74.641 34.189 -0.834 1.00 27.56 677 VAL A C 1
ATOM 2840 O O . VAL A 1 372 ? 73.403 34.323 -0.954 1.00 26.86 677 VAL A O 1
ATOM 2844 N N . THR A 1 373 ? 75.511 35.159 -1.087 1.00 27.98 678 THR A N 1
ATOM 2845 C CA . THR A 1 373 ? 75.101 36.525 -1.327 1.00 29.08 678 THR A CA 1
ATOM 2846 C C . THR A 1 373 ? 75.061 36.874 -2.797 1.00 30.56 678 THR A C 1
ATOM 2847 O O . THR A 1 373 ? 74.617 37.961 -3.159 1.00 30.27 678 THR A O 1
ATOM 2851 N N . VAL A 1 374 ? 75.521 35.962 -3.638 1.00 33.14 679 VAL A N 1
ATOM 2852 C CA . VAL A 1 374 ? 75.576 36.198 -5.078 1.00 35.89 679 VAL A CA 1
ATOM 2853 C C . VAL A 1 374 ? 74.496 35.498 -5.912 1.00 38.32 679 VAL A C 1
ATOM 2854 O O . VAL A 1 374 ? 73.652 36.169 -6.510 1.00 39.21 679 VAL A O 1
ATOM 2858 N N . GLU A 1 375 ? 74.548 34.168 -5.986 1.00 41.20 680 GLU A N 1
ATOM 2859 C CA . GLU A 1 375 ? 73.996 33.409 -7.167 1.00 43.14 680 GLU A CA 1
ATOM 2860 C C . GLU A 1 375 ? 74.911 32.214 -7.549 1.00 44.56 680 GLU A C 1
ATOM 2861 O O . GLU A 1 375 ? 76.115 32.392 -7.871 1.00 46.16 680 GLU A O 1
#

CATH classification: 3.40.50.10490 (+1 more: 3.40.50.10490)

Organism: Homo sapiens (NCBI:txid9606)

Secondary structure (DSSP, 8-state):
--TTSSSHHHHHHHTHHHHHHHHHTTTEETTTTEE--GGGTTTHHHHHH-SEEEEEE-HHHHHHHHHHHHHHHHHH-S-EEEEEHHHHHHTT----TTEEEEEEESSS--HHHHHHHHHHHHTT-EEEEEES-TT-HHHHHSSEEEE--------SS-SHHHHHHHHHHHHHHHHHTTT-GGGHHHHHHHHHHHHHHHHHHHHHHTTHHHHHHHHHHHTT-SEEEEEE-GGGHHHHHHHHHHHHHHH--EEEEEEGGGGGGTGGGG-STTS-EEEEE-SSTTHHHHHHHHHHHHHTT---EEEEETT-HHHHHH-SSEEEEPP--TTTHHHHHTHHHHHHHHHHHHHTT--SSS-TT--S-----